Protein AF-A0A4P7UDI3-F1 (afdb_monomer_lite)

Structure (mmCIF, N/CA/C/O backbone):
data_AF-A0A4P7UDI3-F1
#
_entry.id   AF-A0A4P7UDI3-F1
#
loop_
_atom_site.group_PDB
_atom_site.id
_atom_site.type_symbol
_atom_site.label_atom_id
_atom_site.label_alt_id
_atom_site.label_comp_id
_atom_site.label_asym_id
_atom_site.label_entity_id
_atom_site.label_seq_id
_atom_site.pdbx_PDB_ins_code
_atom_site.Cartn_x
_atom_site.Cartn_y
_atom_site.Cartn_z
_atom_site.occupancy
_atom_site.B_iso_or_equiv
_atom_site.auth_seq_id
_atom_site.auth_comp_id
_atom_site.auth_asym_id
_atom_site.auth_atom_id
_atom_site.pdbx_PDB_model_num
ATOM 1 N N . MET A 1 1 ? -5.516 13.270 25.484 1.00 42.72 1 MET A N 1
ATOM 2 C CA . MET A 1 1 ? -4.848 13.413 24.166 1.00 42.72 1 MET A CA 1
ATOM 3 C C . MET A 1 1 ? -3.472 12.743 24.157 1.00 42.72 1 MET A C 1
ATOM 5 O O . MET A 1 1 ? -3.299 11.828 23.368 1.00 42.72 1 MET A O 1
ATOM 9 N N . ARG A 1 2 ? -2.556 13.068 25.088 1.00 34.91 2 ARG A N 1
ATOM 10 C CA . ARG A 1 2 ? -1.271 12.349 25.274 1.00 34.91 2 ARG A CA 1
ATOM 11 C C . ARG A 1 2 ? -1.4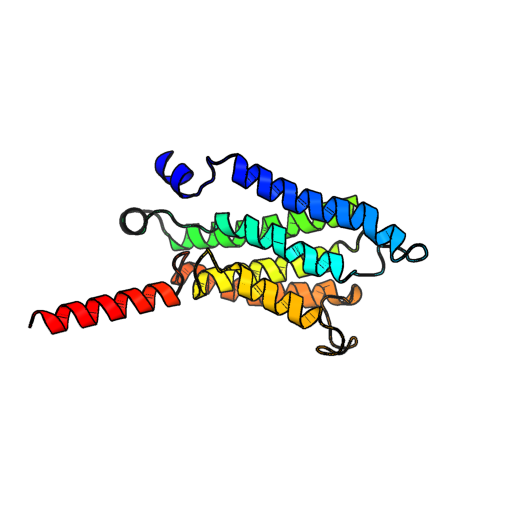12 10.831 25.477 1.00 34.91 2 ARG A C 1
ATOM 13 O O . ARG A 1 2 ? -0.769 10.065 24.785 1.00 34.91 2 ARG A O 1
ATOM 20 N N . THR A 1 3 ? -2.339 10.376 26.317 1.00 42.25 3 THR A N 1
ATOM 21 C CA . THR A 1 3 ? -2.636 8.938 26.505 1.00 42.25 3 THR A CA 1
ATOM 22 C C . THR A 1 3 ? -3.138 8.237 25.237 1.00 42.25 3 THR A C 1
ATOM 24 O O . THR A 1 3 ? -2.882 7.056 25.045 1.00 42.25 3 THR A O 1
ATOM 27 N N . PHE A 1 4 ? -3.816 8.956 24.339 1.00 44.53 4 PHE A N 1
ATOM 28 C CA . PHE A 1 4 ? -4.298 8.410 23.064 1.00 44.53 4 PHE A CA 1
ATOM 29 C C . PHE A 1 4 ? -3.166 8.302 22.024 1.00 44.53 4 PHE A C 1
ATOM 31 O O . PHE A 1 4 ? -3.138 7.358 21.239 1.00 44.53 4 PHE A O 1
ATOM 38 N N . LEU A 1 5 ? -2.207 9.236 22.052 1.00 42.00 5 LEU A N 1
ATOM 39 C CA . LEU A 1 5 ? -0.995 9.231 21.219 1.00 42.00 5 LEU A CA 1
ATOM 40 C C . LEU A 1 5 ? 0.027 8.180 21.685 1.00 42.00 5 LEU A C 1
ATOM 42 O O . LEU A 1 5 ? 0.575 7.451 20.854 1.00 42.00 5 LEU A O 1
ATOM 46 N N . ALA A 1 6 ? 0.181 8.017 23.002 1.00 40.00 6 ALA A N 1
ATOM 47 C CA . ALA A 1 6 ? 1.002 6.980 23.620 1.00 40.00 6 ALA A CA 1
ATOM 48 C C . ALA A 1 6 ? 0.501 5.562 23.284 1.00 40.00 6 ALA A C 1
ATOM 50 O O . ALA A 1 6 ? 1.293 4.698 22.910 1.00 40.00 6 ALA A O 1
ATOM 51 N N . VAL A 1 7 ? -0.821 5.322 23.317 1.00 48.12 7 VAL A N 1
ATOM 52 C CA . VAL A 1 7 ? -1.408 4.026 22.909 1.00 48.12 7 VAL A CA 1
ATOM 53 C C . VAL A 1 7 ? -1.244 3.765 21.407 1.00 48.12 7 VAL A C 1
ATOM 55 O O . VAL A 1 7 ? -1.057 2.622 20.994 1.00 48.12 7 VAL A O 1
ATOM 58 N N . ARG A 1 8 ? -1.238 4.815 20.578 1.00 51.28 8 ARG A N 1
ATOM 59 C CA . ARG A 1 8 ? -0.991 4.706 19.132 1.00 51.28 8 ARG A CA 1
ATOM 60 C C . ARG A 1 8 ? 0.476 4.488 18.751 1.00 51.28 8 ARG A C 1
ATOM 62 O O . ARG A 1 8 ? 0.764 4.412 17.562 1.00 51.28 8 ARG A O 1
ATOM 69 N N . ARG A 1 9 ? 1.402 4.391 19.717 1.00 53.72 9 ARG A N 1
ATOM 70 C CA . ARG A 1 9 ? 2.858 4.312 19.475 1.00 53.72 9 ARG A CA 1
ATOM 71 C C . ARG A 1 9 ? 3.400 5.471 18.616 1.00 53.72 9 ARG A C 1
ATOM 73 O O . ARG A 1 9 ? 4.477 5.347 18.047 1.00 53.72 9 ARG A O 1
ATOM 80 N N . LEU A 1 10 ? 2.687 6.596 18.525 1.00 51.88 10 LEU A N 1
ATOM 81 C CA . LEU A 1 10 ? 3.146 7.777 17.780 1.00 51.88 10 LEU A CA 1
ATOM 82 C C . LEU A 1 10 ? 4.135 8.622 18.599 1.00 51.88 10 LEU A C 1
ATOM 84 O O . LEU A 1 10 ? 4.962 9.310 18.016 1.00 51.88 10 LEU A O 1
ATOM 88 N N . ASP A 1 11 ? 4.113 8.497 19.931 1.00 49.03 11 ASP A N 1
ATOM 89 C CA . ASP A 1 11 ? 5.136 9.070 20.826 1.00 49.03 11 ASP A CA 1
ATOM 90 C C . ASP A 1 11 ? 6.437 8.242 20.844 1.00 49.03 11 ASP A C 1
ATOM 92 O O . ASP A 1 11 ? 7.465 8.661 21.373 1.00 49.03 11 ASP A O 1
ATOM 96 N N . ASN A 1 12 ? 6.417 7.055 20.236 1.00 59.97 12 ASN A N 1
ATOM 97 C CA . ASN A 1 12 ? 7.576 6.190 20.119 1.00 59.97 12 ASN A CA 1
ATOM 98 C C . ASN A 1 12 ? 8.368 6.591 18.872 1.00 59.97 12 ASN A C 1
ATOM 100 O O . ASN A 1 12 ? 8.200 6.001 17.805 1.00 59.97 12 ASN A O 1
ATOM 104 N N . GLY A 1 13 ? 9.254 7.582 19.012 1.00 65.38 13 GLY A N 1
ATOM 105 C CA . GLY A 1 13 ? 10.128 8.052 17.926 1.00 65.38 13 GLY A CA 1
ATOM 106 C C . GLY A 1 13 ? 10.889 6.925 17.212 1.00 65.38 13 GLY A C 1
ATOM 107 O O . GLY A 1 13 ? 11.178 7.035 16.023 1.00 65.38 13 GLY A O 1
ATOM 108 N N . TRP A 1 14 ? 11.114 5.794 17.890 1.00 78.12 14 TRP A N 1
ATOM 109 C CA . TRP A 1 14 ? 11.684 4.588 17.290 1.00 78.12 14 TRP A CA 1
ATOM 110 C C . TRP A 1 14 ? 10.824 3.996 16.161 1.00 78.12 14 TRP A C 1
ATOM 112 O O . TRP A 1 14 ? 11.380 3.525 15.177 1.00 78.12 14 TRP A O 1
ATOM 122 N N . TRP A 1 15 ? 9.487 4.034 16.253 1.00 79.88 15 TRP A N 1
ATOM 123 C CA . TRP A 1 15 ? 8.603 3.484 15.217 1.00 79.88 15 TRP A CA 1
ATOM 124 C C . TRP A 1 15 ? 8.581 4.366 13.974 1.00 79.88 15 TRP A C 1
ATOM 126 O O . TRP A 1 15 ? 8.664 3.862 12.857 1.00 79.88 15 TRP A O 1
ATOM 136 N N . ILE A 1 16 ? 8.532 5.686 14.170 1.00 82.00 16 ILE A N 1
ATOM 137 C CA . ILE A 1 16 ? 8.644 6.660 13.079 1.00 82.00 16 ILE A CA 1
ATOM 138 C C . ILE A 1 16 ? 10.016 6.524 12.408 1.00 82.00 16 ILE A C 1
ATOM 140 O O . ILE A 1 16 ? 10.089 6.465 11.183 1.00 82.00 16 ILE A O 1
ATOM 144 N N . GLY A 1 17 ? 11.085 6.396 13.201 1.00 85.38 17 GLY A N 1
ATOM 145 C CA . GLY A 1 17 ? 12.433 6.136 12.702 1.00 85.38 17 GLY A CA 1
ATOM 146 C C . GLY A 1 17 ? 12.522 4.835 11.904 1.00 85.38 17 GLY A C 1
ATOM 147 O O . GLY A 1 17 ? 13.070 4.832 10.809 1.00 85.38 17 GLY A O 1
ATOM 148 N N . ALA A 1 18 ? 11.926 3.748 12.394 1.00 86.81 18 ALA A N 1
ATOM 149 C CA . ALA A 1 18 ? 11.927 2.460 11.708 1.00 86.81 18 ALA A CA 1
ATOM 150 C C . ALA A 1 18 ? 11.082 2.483 10.416 1.00 86.81 18 ALA A C 1
ATOM 152 O O . ALA A 1 18 ? 11.489 1.927 9.399 1.00 86.81 18 ALA A O 1
ATOM 153 N N . MET A 1 19 ? 9.947 3.190 10.415 1.00 89.06 19 MET A N 1
ATOM 154 C CA . MET A 1 19 ? 9.142 3.438 9.216 1.00 89.06 19 MET A CA 1
ATOM 155 C C . MET A 1 19 ? 9.941 4.235 8.176 1.00 89.06 19 MET A C 1
ATOM 157 O O . MET A 1 19 ? 10.018 3.823 7.020 1.00 89.06 19 MET A O 1
ATOM 161 N N . ALA A 1 20 ? 10.579 5.336 8.574 1.00 89.81 20 ALA A N 1
ATOM 162 C CA . ALA A 1 20 ? 11.435 6.120 7.687 1.00 89.81 20 ALA A CA 1
ATOM 163 C C . ALA A 1 20 ? 12.613 5.284 7.156 1.00 89.81 20 ALA A C 1
ATOM 165 O O . ALA A 1 20 ? 12.891 5.304 5.959 1.00 89.81 20 ALA A O 1
ATOM 166 N N . ALA A 1 21 ? 13.243 4.483 8.020 1.00 93.06 21 ALA A N 1
ATOM 167 C CA . ALA A 1 21 ? 14.319 3.574 7.645 1.00 93.06 21 ALA A CA 1
ATOM 168 C C . ALA A 1 21 ? 13.861 2.508 6.639 1.00 93.06 21 ALA A C 1
ATOM 170 O O . ALA A 1 21 ? 14.624 2.176 5.743 1.00 93.06 21 ALA A O 1
ATOM 171 N N . SER A 1 22 ? 12.625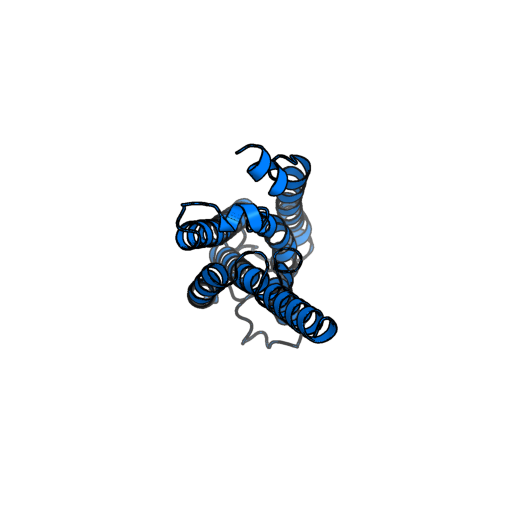 2.004 6.726 1.00 93.75 22 SER A N 1
ATOM 172 C CA . SER A 1 22 ? 12.099 1.031 5.755 1.00 93.75 22 SER A CA 1
ATOM 173 C C . SER A 1 22 ? 11.895 1.629 4.357 1.00 93.75 22 SER A C 1
ATOM 175 O O . SER A 1 22 ? 12.241 0.995 3.361 1.00 93.75 22 SER A O 1
ATOM 177 N N . TRP A 1 23 ? 11.418 2.876 4.270 1.00 94.06 23 TRP A N 1
ATOM 178 C CA . TRP A 1 23 ? 11.344 3.612 3.004 1.00 94.06 23 TRP A CA 1
ATOM 179 C C . TRP A 1 23 ? 12.736 3.932 2.456 1.00 94.06 23 TRP A C 1
ATOM 181 O O . TRP A 1 23 ? 12.978 3.769 1.262 1.00 94.06 23 TRP A O 1
ATOM 191 N N . LEU A 1 24 ? 13.665 4.333 3.329 1.00 93.19 24 LEU A N 1
ATOM 192 C CA . LEU A 1 24 ? 15.056 4.572 2.957 1.00 93.19 24 LEU A CA 1
ATOM 193 C C . LEU A 1 24 ? 15.740 3.289 2.469 1.00 93.19 24 LEU A C 1
ATOM 195 O O . LEU A 1 24 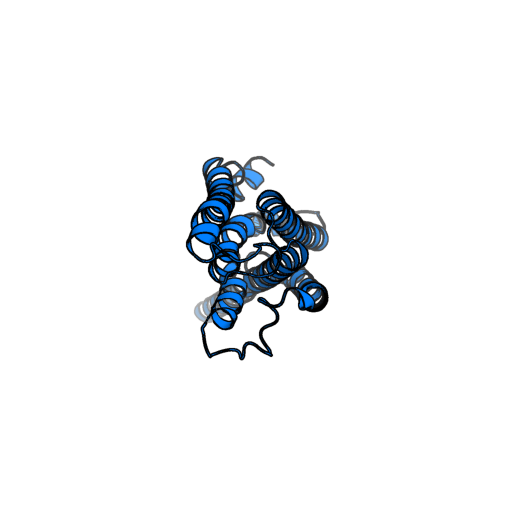? 16.460 3.326 1.481 1.00 93.19 24 LEU A O 1
ATOM 199 N N . ALA A 1 25 ? 15.497 2.150 3.114 1.00 93.06 25 ALA A N 1
ATOM 200 C CA . ALA A 1 25 ? 16.041 0.863 2.699 1.00 93.06 25 ALA A CA 1
ATOM 201 C C . ALA A 1 25 ? 15.539 0.468 1.304 1.00 93.06 25 ALA A C 1
ATOM 203 O O . ALA A 1 25 ? 16.336 0.043 0.472 1.00 93.06 25 ALA A O 1
ATOM 204 N N . LEU A 1 26 ? 14.248 0.673 1.018 1.00 93.31 26 LEU A N 1
ATOM 205 C CA . LEU A 1 26 ? 13.694 0.470 -0.322 1.00 93.31 26 LEU A CA 1
ATOM 206 C C . LEU A 1 26 ? 14.342 1.408 -1.353 1.00 93.31 26 LEU A C 1
ATOM 20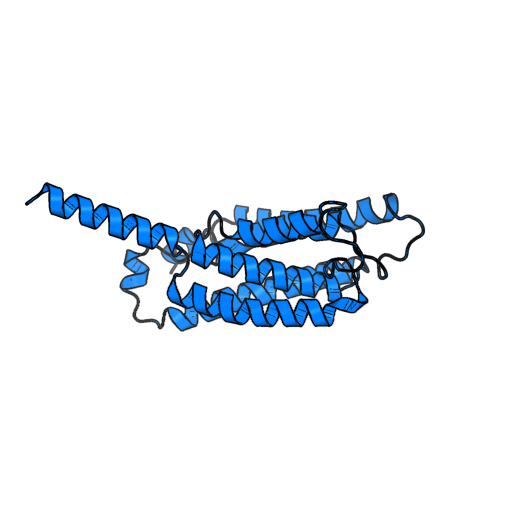8 O O . LEU A 1 26 ? 14.713 0.975 -2.441 1.00 93.31 26 LEU A O 1
ATOM 212 N N . ALA A 1 27 ? 14.506 2.684 -1.009 1.00 91.62 27 ALA A N 1
ATOM 213 C CA . ALA A 1 27 ? 15.180 3.668 -1.849 1.00 91.62 27 ALA A CA 1
ATOM 214 C C . ALA A 1 27 ? 16.633 3.265 -2.163 1.00 91.62 27 ALA A C 1
ATOM 216 O O . ALA A 1 27 ? 17.023 3.225 -3.328 1.00 91.62 27 ALA A O 1
ATOM 217 N N . LEU A 1 28 ? 17.411 2.900 -1.140 1.00 91.50 28 LEU A N 1
ATOM 218 C CA . LEU A 1 28 ? 18.798 2.453 -1.280 1.00 91.50 28 LEU A CA 1
ATOM 219 C C . LEU A 1 28 ? 18.906 1.151 -2.076 1.00 91.50 28 LEU A C 1
ATOM 221 O O . LEU A 1 28 ? 19.808 1.022 -2.900 1.00 91.50 28 LEU A O 1
ATOM 225 N N . PHE A 1 29 ? 17.975 0.214 -1.876 1.00 91.69 29 PHE A N 1
ATOM 226 C CA . PHE A 1 29 ? 17.889 -0.997 -2.686 1.00 91.69 29 PHE A CA 1
ATOM 227 C C . PHE A 1 29 ? 17.696 -0.649 -4.163 1.00 91.69 29 PHE A C 1
ATOM 229 O O . PHE A 1 29 ? 18.459 -1.122 -4.996 1.00 91.69 29 PHE A O 1
ATOM 236 N N . ASN A 1 30 ? 16.734 0.215 -4.498 1.00 90.38 30 ASN A N 1
ATOM 237 C CA . ASN A 1 30 ? 16.500 0.599 -5.890 1.00 90.38 30 ASN A CA 1
ATOM 238 C C . ASN A 1 30 ? 17.703 1.330 -6.498 1.00 90.38 30 ASN A C 1
ATOM 240 O O . ASN A 1 30 ? 18.067 1.068 -7.640 1.00 90.38 30 ASN A O 1
ATOM 244 N N . TRP A 1 31 ? 18.342 2.209 -5.726 1.00 89.75 31 TRP A N 1
ATOM 245 C CA . TRP A 1 31 ? 19.514 2.959 -6.167 1.00 89.75 31 TRP A CA 1
ATOM 246 C C . TRP A 1 31 ? 20.734 2.071 -6.435 1.00 89.75 31 TRP A C 1
ATOM 248 O O . TRP A 1 31 ? 21.419 2.266 -7.433 1.00 89.75 31 TRP A O 1
ATOM 258 N N . ALA A 1 32 ? 21.008 1.098 -5.562 1.00 90.38 32 ALA A N 1
ATOM 259 C CA . ALA A 1 32 ? 22.203 0.264 -5.659 1.00 90.38 32 ALA A CA 1
ATOM 260 C C . ALA A 1 32 ? 21.986 -1.006 -6.495 1.00 90.38 32 ALA A C 1
ATOM 262 O O . ALA A 1 32 ? 22.840 -1.371 -7.297 1.00 90.38 32 ALA A O 1
ATOM 263 N N . ALA A 1 33 ? 20.860 -1.699 -6.309 1.00 88.75 33 ALA A N 1
ATOM 264 C CA . ALA A 1 33 ? 20.638 -3.015 -6.899 1.00 88.75 33 ALA A CA 1
ATOM 265 C C . ALA A 1 33 ? 20.182 -2.941 -8.360 1.00 88.75 33 ALA A C 1
ATOM 267 O O . ALA A 1 33 ? 20.634 -3.750 -9.165 1.00 88.75 33 ALA A O 1
ATOM 268 N N . LEU A 1 34 ? 19.323 -1.983 -8.734 1.00 87.38 34 LEU A N 1
ATOM 269 C CA . LEU A 1 34 ? 18.786 -1.932 -10.101 1.00 87.38 34 LEU A CA 1
ATOM 270 C C . LEU A 1 34 ? 19.865 -1.690 -11.166 1.00 87.38 34 LEU A C 1
ATOM 272 O O . LEU A 1 34 ? 19.866 -2.445 -12.137 1.00 87.38 34 LEU A O 1
ATOM 276 N N . PRO A 1 35 ? 20.821 -0.754 -10.995 1.00 87.19 35 PRO A N 1
ATOM 277 C CA . PRO A 1 35 ? 21.895 -0.577 -11.974 1.00 87.19 35 PRO A CA 1
ATOM 278 C C . PRO A 1 35 ? 22.805 -1.804 -12.100 1.00 87.19 35 PRO A C 1
ATOM 280 O O . PRO A 1 35 ? 23.364 -2.047 -13.163 1.00 87.19 35 PRO A O 1
ATOM 283 N N . LEU A 1 36 ? 22.956 -2.587 -11.025 1.00 89.25 36 LEU A N 1
ATOM 284 C CA . LEU A 1 36 ? 23.754 -3.815 -11.038 1.00 89.25 36 LEU A CA 1
ATOM 285 C C . LEU A 1 36 ? 23.019 -4.975 -11.720 1.00 89.25 36 LEU A C 1
ATOM 287 O O . LEU A 1 36 ? 23.646 -5.771 -12.412 1.00 89.25 36 LEU A O 1
ATOM 291 N N . MET A 1 37 ? 21.703 -5.082 -11.519 1.00 87.44 37 MET A N 1
ATOM 292 C CA . MET A 1 37 ? 20.883 -6.151 -12.097 1.00 87.44 37 MET A CA 1
ATOM 293 C C . MET A 1 37 ? 20.531 -5.895 -13.567 1.00 87.44 37 MET A C 1
ATOM 295 O O . MET A 1 37 ? 20.457 -6.845 -14.341 1.00 87.44 37 MET A O 1
ATOM 299 N N . PHE A 1 38 ? 20.338 -4.629 -13.948 1.00 87.50 38 PHE A N 1
ATOM 300 C CA . PHE A 1 38 ? 19.888 -4.218 -15.281 1.00 87.50 38 PHE A CA 1
ATOM 301 C C . PHE A 1 38 ? 20.745 -3.056 -15.824 1.00 87.50 38 PHE A C 1
ATOM 303 O O . PHE A 1 38 ? 20.240 -1.955 -16.039 1.00 87.50 38 PHE A O 1
ATOM 310 N N . PRO A 1 39 ? 22.055 -3.266 -16.056 1.00 86.62 39 PRO A N 1
ATOM 311 C CA . PRO A 1 39 ? 22.994 -2.188 -16.392 1.00 86.62 39 PRO A CA 1
ATOM 312 C C . PRO A 1 39 ? 22.743 -1.511 -17.748 1.00 86.62 39 PRO A C 1
ATOM 314 O O . PRO A 1 39 ? 23.279 -0.434 -18.000 1.00 86.62 39 PRO A O 1
ATOM 317 N N . PHE A 1 40 ? 21.957 -2.136 -18.628 1.00 90.19 40 PHE A N 1
ATOM 318 C CA . PHE A 1 40 ? 21.702 -1.659 -19.991 1.00 90.19 40 PHE A CA 1
ATOM 319 C C . PHE A 1 40 ? 20.245 -1.247 -20.236 1.00 90.19 40 PHE A C 1
ATOM 321 O O . PHE A 1 40 ? 19.908 -0.851 -21.350 1.00 90.19 40 PHE A O 1
ATOM 328 N N . GLU A 1 41 ? 19.377 -1.354 -19.229 1.00 87.44 41 GLU A N 1
ATOM 329 C CA . GLU A 1 41 ? 17.954 -1.032 -19.360 1.00 87.44 41 GLU A CA 1
ATOM 330 C C . GLU A 1 41 ? 17.653 0.346 -18.765 1.00 87.44 41 GLU A C 1
ATOM 332 O O . GLU A 1 41 ? 18.236 0.736 -17.755 1.00 87.44 41 GLU A O 1
ATOM 337 N N . ASP A 1 42 ? 16.719 1.086 -19.370 1.00 86.44 42 ASP A N 1
ATOM 338 C CA . ASP A 1 42 ? 16.216 2.331 -18.782 1.00 86.44 42 ASP A CA 1
ATOM 339 C C . ASP A 1 42 ? 15.277 1.993 -17.606 1.00 86.44 42 ASP A C 1
ATOM 341 O O . ASP A 1 42 ? 14.200 1.427 -17.847 1.00 86.44 42 ASP A O 1
ATOM 345 N N . PRO A 1 43 ? 15.614 2.375 -16.355 1.00 83.50 43 PRO A N 1
ATOM 346 C CA . PRO A 1 43 ? 14.802 2.104 -15.166 1.00 83.50 43 PRO A CA 1
ATOM 347 C C . PRO A 1 43 ? 13.367 2.626 -15.239 1.00 83.50 43 PRO A C 1
ATOM 349 O O . PRO A 1 43 ? 12.524 2.180 -14.468 1.00 83.50 43 PRO A O 1
ATOM 352 N N . ARG A 1 44 ? 13.060 3.550 -16.160 1.00 86.50 44 ARG A N 1
ATOM 353 C CA . ARG A 1 44 ? 11.708 4.090 -16.386 1.00 86.50 44 ARG A CA 1
ATOM 354 C C . ARG A 1 44 ? 10.794 3.144 -17.154 1.00 86.50 44 ARG A C 1
ATOM 356 O O . ARG A 1 44 ? 9.585 3.367 -17.186 1.00 86.50 44 ARG A O 1
ATOM 363 N N . THR A 1 45 ? 11.357 2.133 -17.808 1.00 86.69 45 THR A N 1
ATOM 364 C CA . THR A 1 45 ? 10.642 1.288 -18.777 1.00 86.69 45 THR A CA 1
ATOM 365 C C . THR A 1 45 ? 10.250 -0.079 -18.228 1.00 86.69 45 THR A C 1
ATOM 367 O O . THR A 1 45 ? 9.418 -0.757 -18.831 1.00 86.69 45 THR A O 1
ATOM 370 N N . PHE A 1 46 ? 10.774 -0.462 -17.063 1.00 86.81 46 PHE A N 1
ATOM 371 C CA . PHE A 1 46 ? 10.509 -1.755 -16.443 1.00 86.81 46 PHE A CA 1
ATOM 372 C C . PHE A 1 46 ? 10.206 -1.626 -14.948 1.00 86.81 46 PHE A C 1
ATOM 374 O O . PHE A 1 46 ? 10.481 -0.613 -14.307 1.00 86.81 46 PHE A O 1
ATOM 381 N N . VAL A 1 47 ? 9.623 -2.683 -14.385 1.00 86.94 47 VAL A N 1
ATOM 382 C CA . VAL A 1 47 ? 9.344 -2.803 -12.951 1.00 86.94 47 VAL A CA 1
ATOM 383 C C . VAL A 1 47 ? 10.061 -4.037 -12.425 1.00 86.94 47 VAL A C 1
ATOM 385 O O . VAL A 1 47 ? 9.802 -5.150 -12.877 1.00 86.94 47 VAL A O 1
ATOM 388 N N . SER A 1 48 ? 10.947 -3.850 -11.447 1.00 88.88 48 SER A N 1
ATOM 389 C CA . SER A 1 48 ? 11.632 -4.961 -10.786 1.00 88.88 48 SER A CA 1
ATOM 390 C C . SER A 1 48 ? 10.745 -5.607 -9.721 1.00 88.88 48 SER A C 1
ATOM 392 O O . SER A 1 48 ? 10.128 -4.923 -8.898 1.00 88.88 48 SER A O 1
ATOM 394 N N . SER A 1 49 ? 10.735 -6.942 -9.678 1.00 87.94 49 SER A N 1
ATOM 395 C CA . SER A 1 49 ? 10.071 -7.716 -8.621 1.00 87.94 49 SER A CA 1
ATOM 396 C C . SER A 1 49 ? 10.586 -7.360 -7.231 1.00 87.94 49 SER A C 1
ATOM 398 O O . SER A 1 49 ? 9.785 -7.250 -6.305 1.00 87.94 49 SER A O 1
ATOM 400 N N . GLY A 1 50 ? 11.885 -7.077 -7.093 1.00 89.50 50 GLY A N 1
ATOM 401 C CA . GLY A 1 50 ? 12.476 -6.630 -5.832 1.00 89.50 50 GLY A CA 1
ATOM 402 C C . GLY A 1 50 ? 11.874 -5.316 -5.333 1.00 89.50 50 GLY A C 1
ATOM 403 O O . GLY A 1 50 ? 11.613 -5.177 -4.141 1.00 89.50 50 GLY A O 1
ATOM 404 N N . THR A 1 51 ? 11.574 -4.381 -6.238 1.00 90.75 51 THR A N 1
ATOM 405 C CA . THR A 1 51 ? 10.932 -3.104 -5.896 1.00 90.75 51 THR A CA 1
ATOM 406 C C . THR A 1 51 ? 9.496 -3.315 -5.417 1.00 90.75 51 THR A C 1
ATOM 408 O O . THR A 1 51 ? 9.114 -2.777 -4.379 1.00 90.75 51 THR A O 1
ATOM 411 N N . VAL A 1 52 ? 8.712 -4.137 -6.126 1.00 91.19 52 VAL A N 1
ATOM 412 C CA . VAL A 1 52 ? 7.303 -4.407 -5.782 1.00 91.19 52 VAL A CA 1
ATOM 413 C C . VAL A 1 52 ? 7.187 -5.197 -4.477 1.00 91.19 52 VAL A C 1
ATOM 415 O O . VAL A 1 52 ? 6.414 -4.824 -3.597 1.00 91.19 52 VAL A O 1
ATOM 418 N N . VAL A 1 53 ? 8.002 -6.240 -4.293 1.00 92.38 53 VAL A N 1
ATOM 419 C CA . VAL A 1 53 ? 8.085 -6.985 -3.024 1.00 92.38 53 VAL A CA 1
ATOM 420 C C . VAL A 1 53 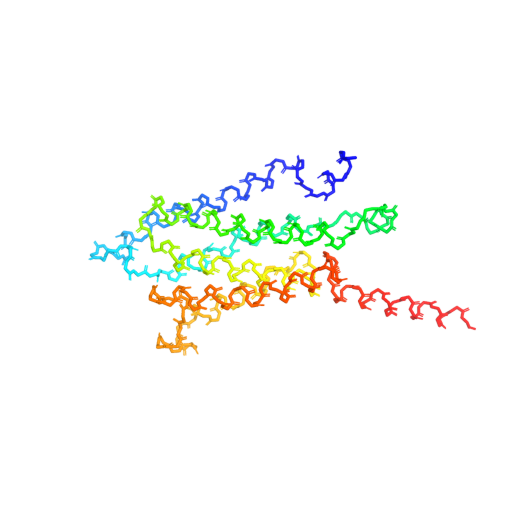? 8.573 -6.074 -1.898 1.00 92.38 53 VAL A C 1
ATOM 422 O O . VAL A 1 53 ? 8.031 -6.099 -0.793 1.00 92.38 53 VAL A O 1
ATOM 425 N N . GLY A 1 54 ? 9.557 -5.221 -2.183 1.00 92.75 54 GLY A N 1
ATOM 426 C CA . GLY A 1 54 ? 10.127 -4.279 -1.229 1.00 92.75 54 GLY A CA 1
ATOM 427 C C . GLY A 1 54 ? 9.129 -3.248 -0.696 1.00 92.75 54 GLY A C 1
ATOM 428 O O . GLY A 1 54 ? 9.271 -2.830 0.450 1.00 92.75 54 GLY A O 1
ATOM 429 N N . LEU A 1 55 ? 8.082 -2.889 -1.456 1.00 93.25 55 LEU A N 1
ATOM 430 C CA . LEU A 1 55 ? 7.004 -1.996 -1.000 1.00 93.25 55 LEU A CA 1
ATOM 431 C C . LEU A 1 55 ? 6.190 -2.576 0.165 1.00 93.25 55 LEU A C 1
ATOM 433 O O . LEU A 1 55 ? 5.615 -1.820 0.949 1.00 93.25 55 LEU A O 1
ATOM 437 N N . VAL A 1 56 ? 6.143 -3.902 0.320 1.00 94.44 56 VAL A N 1
ATOM 438 C CA . VAL A 1 56 ? 5.334 -4.553 1.361 1.00 94.44 56 VAL A CA 1
ATOM 439 C C . VAL A 1 56 ? 5.773 -4.119 2.757 1.00 94.44 56 VAL A C 1
ATOM 441 O O . VAL A 1 56 ? 4.925 -3.820 3.596 1.00 94.44 56 VAL A O 1
ATOM 444 N N . LEU A 1 57 ? 7.082 -4.047 3.011 1.00 93.50 57 LEU A N 1
ATOM 445 C CA . LEU A 1 57 ? 7.627 -3.726 4.330 1.00 93.50 57 LEU A CA 1
ATOM 446 C C . LEU A 1 57 ? 7.244 -2.314 4.821 1.00 93.50 57 LEU A C 1
ATOM 448 O O . LEU A 1 57 ? 6.618 -2.222 5.882 1.00 93.50 57 LEU A O 1
ATOM 452 N N . PRO A 1 58 ? 7.547 -1.216 4.098 1.00 93.00 58 PRO A N 1
ATOM 453 C CA . PRO A 1 58 ? 7.173 0.122 4.544 1.00 93.00 58 PRO A CA 1
ATOM 454 C C . PRO A 1 58 ? 5.656 0.288 4.678 1.00 93.00 58 PRO A C 1
ATOM 456 O O . PRO A 1 58 ? 5.183 0.892 5.644 1.00 93.00 58 PRO A O 1
ATOM 459 N N . LEU A 1 59 ? 4.872 -0.308 3.774 1.00 93.25 59 LEU A N 1
ATOM 460 C CA . LEU A 1 59 ? 3.410 -0.259 3.841 1.00 93.25 59 LEU A CA 1
ATOM 461 C C . LEU A 1 59 ? 2.854 -1.035 5.041 1.00 93.25 59 LEU A C 1
ATOM 463 O O . LEU A 1 59 ? 1.904 -0.569 5.680 1.00 93.25 59 LEU A O 1
ATOM 467 N N . ALA A 1 60 ? 3.455 -2.178 5.380 1.00 91.19 60 ALA A N 1
ATOM 468 C CA . ALA A 1 60 ? 3.117 -2.954 6.566 1.00 91.19 60 ALA A CA 1
ATOM 469 C C . ALA A 1 60 ? 3.408 -2.165 7.847 1.00 91.19 60 ALA A C 1
ATOM 471 O O . ALA A 1 60 ? 2.560 -2.104 8.737 1.00 91.19 60 ALA A O 1
ATOM 472 N N . MET A 1 61 ? 4.560 -1.498 7.929 1.00 89.31 61 MET A N 1
ATOM 473 C CA . MET A 1 61 ? 4.916 -0.671 9.086 1.00 89.31 61 MET A CA 1
ATOM 474 C C . MET A 1 61 ? 3.993 0.542 9.236 1.00 89.31 61 MET A C 1
ATOM 476 O O . MET A 1 61 ? 3.521 0.837 10.337 1.00 89.31 61 MET A O 1
ATOM 480 N N . MET A 1 62 ? 3.666 1.210 8.127 1.00 89.06 62 MET A N 1
ATOM 481 C CA . MET A 1 62 ? 2.731 2.336 8.121 1.00 89.06 62 MET A CA 1
ATOM 482 C C . MET A 1 62 ? 1.315 1.940 8.563 1.00 89.06 62 MET A C 1
ATOM 484 O O . MET A 1 62 ? 0.614 2.774 9.135 1.00 89.06 62 MET A O 1
ATOM 488 N N . SER A 1 63 ? 0.896 0.681 8.371 1.00 87.25 63 SER A N 1
ATOM 489 C CA . SER A 1 63 ? -0.446 0.213 8.765 1.00 87.25 63 SER A CA 1
ATOM 490 C C . SER A 1 63 ? -0.733 0.364 10.268 1.00 87.25 63 SER A C 1
ATOM 492 O O . SER A 1 63 ? -1.892 0.444 10.673 1.00 87.25 63 SER A O 1
ATOM 494 N N . ALA A 1 64 ? 0.306 0.509 11.100 1.00 82.56 64 ALA A N 1
ATOM 495 C CA . ALA A 1 64 ? 0.172 0.823 12.521 1.00 82.56 64 ALA A CA 1
ATOM 496 C C . ALA A 1 64 ? -0.553 2.158 12.794 1.00 82.56 64 ALA A C 1
ATOM 498 O O . ALA A 1 64 ? -1.107 2.341 13.876 1.00 82.56 64 ALA A O 1
ATOM 499 N N . VAL A 1 65 ? -0.626 3.080 11.825 1.00 83.31 65 VAL A N 1
ATOM 500 C CA . VAL A 1 65 ? -1.424 4.313 11.959 1.00 83.31 65 VAL A CA 1
ATOM 501 C C . VAL A 1 65 ? -2.927 4.028 12.098 1.00 83.31 65 VAL A C 1
ATOM 503 O O . VAL A 1 65 ? -3.672 4.840 12.648 1.00 83.31 65 VAL A O 1
ATOM 506 N N . LEU A 1 66 ? -3.369 2.848 11.647 1.00 84.88 66 LEU A N 1
ATOM 507 C CA . LEU A 1 66 ? -4.757 2.394 11.700 1.00 84.88 66 LEU A CA 1
ATOM 508 C C . LEU A 1 66 ? -5.156 1.846 13.081 1.00 84.88 66 LEU A C 1
ATOM 510 O O . LEU A 1 66 ? -6.292 1.413 13.248 1.00 84.88 66 LEU A O 1
ATOM 514 N N . VAL A 1 67 ? -4.271 1.879 14.087 1.00 80.62 67 VAL A N 1
ATOM 515 C CA . VAL A 1 67 ? -4.615 1.504 15.468 1.00 80.62 67 VAL A CA 1
ATOM 516 C C . VAL A 1 67 ? -5.677 2.444 16.039 1.00 80.62 67 VAL A C 1
ATOM 518 O O . VAL A 1 67 ? -5.538 3.672 16.090 1.00 80.62 67 VAL A O 1
ATOM 521 N N . GLU A 1 68 ? -6.748 1.844 16.541 1.00 70.88 68 GLU A N 1
ATOM 522 C CA . GLU A 1 68 ? -7.709 2.513 17.405 1.00 70.88 68 GLU A CA 1
ATOM 523 C C . GLU A 1 68 ? -7.250 2.376 18.858 1.00 70.88 68 GLU A C 1
ATOM 525 O O . GLU A 1 68 ? -6.684 1.353 19.243 1.00 70.88 68 GLU A O 1
ATOM 530 N N . GLY A 1 69 ? -7.443 3.428 19.659 1.00 62.16 69 GLY A N 1
ATOM 531 C CA . GLY A 1 69 ? -7.145 3.387 21.092 1.00 62.16 69 GLY A CA 1
ATOM 532 C C . GLY A 1 69 ? -7.958 2.312 21.836 1.00 62.16 69 GLY A C 1
ATOM 533 O O . GLY A 1 69 ? -8.731 1.572 21.227 1.00 62.16 69 GLY A O 1
ATOM 534 N N . PRO A 1 70 ? -7.829 2.218 23.170 1.00 61.62 70 PRO A N 1
ATOM 535 C CA . PRO A 1 70 ? -8.478 1.173 23.956 1.00 61.62 70 PRO A CA 1
ATOM 536 C C . PRO A 1 70 ? -9.995 1.133 23.686 1.00 61.62 70 PRO A C 1
ATOM 538 O O . PRO A 1 70 ? -10.627 2.192 23.732 1.00 61.62 70 PRO A O 1
ATOM 541 N N . PRO A 1 71 ? -10.606 -0.047 23.447 1.00 60.22 71 PRO A N 1
ATOM 542 C CA . PRO A 1 71 ? -12.015 -0.152 23.053 1.00 60.22 71 PRO A CA 1
ATOM 543 C C . PRO A 1 71 ? -12.986 0.553 24.011 1.00 60.22 71 PRO A C 1
ATOM 545 O O . PRO A 1 71 ? -13.957 1.155 23.563 1.00 60.22 71 PRO A O 1
ATOM 548 N N . ALA A 1 72 ? -12.685 0.551 25.314 1.00 55.69 72 ALA A N 1
ATOM 549 C CA . ALA A 1 72 ? -13.472 1.239 26.340 1.00 55.69 72 ALA A CA 1
ATOM 550 C C . ALA A 1 72 ? -13.484 2.776 26.176 1.00 55.69 72 ALA A C 1
ATOM 552 O O . ALA A 1 72 ? -14.495 3.425 26.435 1.00 55.69 72 ALA A O 1
ATOM 553 N N . LEU A 1 73 ? -12.382 3.365 25.698 1.00 58.84 73 LEU A N 1
ATOM 554 C CA . LEU A 1 73 ? -12.282 4.803 25.409 1.00 58.84 73 LEU A CA 1
ATOM 555 C C . LEU A 1 73 ? -12.894 5.159 24.051 1.00 58.84 73 LEU A C 1
ATOM 557 O O . LEU A 1 73 ? -13.363 6.274 23.842 1.00 58.84 73 LEU A O 1
ATOM 561 N N . VAL A 1 74 ? -12.885 4.207 23.119 1.00 59.56 74 VAL A N 1
ATOM 562 C CA . VAL A 1 74 ? -13.516 4.358 21.807 1.00 59.56 74 VAL A CA 1
ATOM 563 C C . VAL A 1 74 ? -15.040 4.349 21.946 1.00 59.56 74 VAL A C 1
ATOM 565 O O . VAL A 1 74 ? -15.697 5.235 21.411 1.00 59.56 74 VAL A O 1
ATOM 568 N N . ALA A 1 75 ? -15.601 3.424 22.727 1.00 60.94 75 ALA A N 1
ATOM 569 C CA . ALA A 1 75 ? -17.045 3.307 22.948 1.00 60.94 75 ALA A CA 1
ATOM 570 C C . ALA A 1 75 ? -17.673 4.516 23.670 1.00 60.94 75 ALA A C 1
ATOM 572 O O . ALA A 1 75 ? -18.868 4.755 23.539 1.00 60.94 75 ALA A O 1
ATOM 573 N N . THR A 1 76 ? -16.876 5.282 24.419 1.00 57.28 76 THR A N 1
ATOM 574 C CA . THR A 1 76 ? -17.329 6.428 25.229 1.00 57.28 76 THR A CA 1
ATOM 575 C C . THR A 1 76 ? -17.112 7.785 24.549 1.00 57.28 76 THR A C 1
ATOM 577 O O . THR A 1 76 ? -17.489 8.824 25.089 1.00 57.28 76 THR A O 1
ATOM 580 N N . SER A 1 77 ? -16.517 7.810 23.353 1.00 56.59 77 SER A N 1
ATOM 581 C CA . SER A 1 77 ? -16.251 9.040 22.600 1.00 56.59 77 SER A CA 1
ATOM 582 C C . SER A 1 77 ? -17.512 9.549 21.885 1.00 56.59 77 SER A C 1
ATOM 584 O O . SER A 1 77 ? -18.106 8.824 21.093 1.00 56.59 77 SER A O 1
ATOM 586 N N . SER A 1 78 ? -17.844 10.835 22.045 1.00 51.44 78 SER A N 1
ATOM 587 C CA . SER A 1 78 ? -18.963 11.509 21.357 1.00 51.44 78 SER A CA 1
ATOM 588 C C . SER A 1 78 ? -18.755 11.752 19.851 1.00 51.44 78 SER A C 1
ATOM 590 O O . SER A 1 78 ? -19.636 12.290 19.181 1.00 51.44 78 SER A O 1
ATOM 592 N N . ARG A 1 79 ? -17.587 11.405 19.291 1.00 58.53 79 ARG A N 1
ATOM 593 C CA . ARG A 1 79 ? -17.262 11.643 17.874 1.00 58.53 79 ARG A CA 1
ATOM 594 C C . ARG A 1 79 ? -17.822 10.544 16.975 1.00 58.53 79 ARG A C 1
ATOM 596 O O . ARG A 1 79 ? -17.745 9.367 17.316 1.00 58.53 79 ARG A O 1
ATOM 603 N N . SER A 1 80 ? -18.264 10.926 15.771 1.00 66.38 80 SER A N 1
ATOM 604 C CA . SER A 1 80 ? -18.586 9.983 14.692 1.00 66.38 80 SER A CA 1
ATOM 605 C C . SER A 1 80 ? -17.346 9.163 14.315 1.00 66.38 80 SER A C 1
ATOM 607 O O . SER A 1 80 ? -16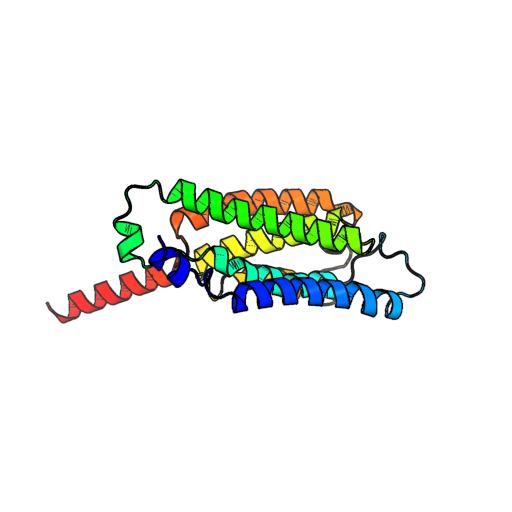.486 9.581 13.535 1.00 66.38 80 SER A O 1
ATOM 609 N N . LEU A 1 81 ? -17.236 7.980 14.917 1.00 74.62 81 LEU A N 1
ATOM 610 C CA . LEU A 1 81 ? -16.137 7.037 14.732 1.00 74.62 81 LEU A CA 1
ATOM 611 C C . LEU A 1 81 ? -15.971 6.606 13.278 1.00 74.62 81 LEU A C 1
ATOM 613 O O . LEU A 1 81 ? -14.841 6.424 12.830 1.00 74.62 81 LEU A O 1
ATOM 617 N N . GLY A 1 82 ? -17.073 6.516 12.530 1.00 77.94 82 GLY A N 1
ATOM 618 C CA . GLY A 1 82 ? -17.044 6.195 11.107 1.00 77.94 82 GLY A CA 1
ATOM 619 C C . GLY A 1 82 ? -16.291 7.240 10.283 1.00 77.94 82 GLY A C 1
ATOM 620 O O . GLY A 1 82 ? -15.423 6.877 9.497 1.00 77.94 82 GLY A O 1
ATOM 621 N N . VAL A 1 83 ? -16.534 8.534 10.522 1.00 81.44 83 VAL A N 1
ATOM 622 C CA . VAL A 1 83 ? -15.833 9.616 9.804 1.00 81.44 83 VAL A CA 1
ATOM 623 C C . VAL A 1 83 ? -14.338 9.602 10.121 1.00 81.44 83 VAL A C 1
ATOM 625 O O . VAL A 1 83 ? -13.514 9.708 9.217 1.00 81.44 83 VAL A O 1
ATOM 628 N N . SER A 1 84 ? -13.972 9.395 11.390 1.00 82.12 84 SER A N 1
ATOM 629 C CA . SER A 1 84 ? -12.566 9.276 11.799 1.00 82.12 84 SER A CA 1
ATOM 630 C C . SER A 1 84 ? -11.883 8.069 11.144 1.00 82.12 84 SER A C 1
ATOM 632 O O . SER A 1 84 ? -10.812 8.209 10.560 1.00 82.12 84 SER A O 1
ATOM 634 N N . ARG A 1 85 ? -12.510 6.885 11.182 1.00 86.56 85 ARG A N 1
ATOM 635 C CA . ARG A 1 85 ? -11.996 5.661 10.541 1.00 86.56 85 ARG A CA 1
ATOM 636 C C . ARG A 1 85 ? -11.828 5.833 9.032 1.00 86.56 85 ARG A C 1
ATOM 638 O O . ARG A 1 85 ? -10.795 5.443 8.489 1.00 86.56 85 ARG A O 1
ATOM 645 N N . GLY A 1 86 ? -12.803 6.457 8.373 1.00 86.75 86 GLY A N 1
ATOM 646 C CA . GLY A 1 86 ? -12.728 6.805 6.955 1.00 86.75 86 GLY A CA 1
ATOM 647 C C . GLY A 1 86 ? -11.560 7.744 6.657 1.00 86.75 86 GLY A C 1
ATOM 648 O O . GLY A 1 86 ? -10.747 7.452 5.789 1.00 86.75 86 GLY A O 1
ATOM 649 N N . ALA A 1 87 ? -11.408 8.819 7.433 1.00 87.75 87 ALA A N 1
ATOM 650 C CA . ALA A 1 87 ? -10.313 9.771 7.262 1.00 87.75 87 ALA A CA 1
ATOM 651 C C . ALA A 1 87 ? -8.928 9.134 7.481 1.00 87.75 87 ALA A C 1
ATOM 653 O O . ALA A 1 87 ? -8.012 9.387 6.704 1.00 87.75 87 ALA A O 1
ATOM 654 N N . TRP A 1 88 ? -8.767 8.278 8.497 1.00 87.12 88 TRP A N 1
ATOM 655 C CA . TRP A 1 88 ? -7.495 7.591 8.762 1.00 87.12 88 TRP A CA 1
ATOM 656 C C . TRP A 1 88 ? -7.137 6.565 7.689 1.00 87.12 88 TRP A C 1
ATOM 658 O O . TRP A 1 88 ? -5.987 6.518 7.260 1.00 87.12 88 TRP A O 1
ATOM 668 N N . SER A 1 89 ? -8.104 5.758 7.246 1.00 92.06 89 SER A N 1
ATOM 669 C CA . SER A 1 89 ? -7.878 4.772 6.181 1.00 92.06 89 SER A CA 1
ATOM 670 C C . SER A 1 89 ? -7.578 5.442 4.842 1.00 92.06 89 SER A C 1
ATOM 672 O O . SER A 1 89 ? -6.614 5.064 4.179 1.00 92.06 89 SER A O 1
ATOM 674 N N . LEU A 1 90 ? -8.322 6.492 4.484 1.00 93.88 90 LEU A N 1
ATOM 675 C CA . LEU A 1 90 ? -8.052 7.283 3.286 1.00 93.88 90 LEU A CA 1
ATOM 676 C C . LEU A 1 90 ? -6.690 7.984 3.369 1.00 93.88 90 LEU A C 1
ATOM 678 O O . LEU A 1 90 ? -5.908 7.917 2.426 1.00 93.88 90 LEU A O 1
ATOM 682 N N . GLY A 1 91 ? -6.378 8.609 4.507 1.00 92.19 91 GLY A N 1
ATOM 683 C CA . GLY A 1 91 ? -5.092 9.264 4.738 1.00 92.19 91 GLY A CA 1
ATOM 684 C C . GLY A 1 91 ? -3.914 8.297 4.614 1.00 92.19 91 GLY A C 1
ATOM 685 O O . GLY A 1 91 ? -2.936 8.620 3.950 1.00 92.19 91 GLY A O 1
ATOM 686 N N . TYR A 1 92 ? -4.025 7.091 5.179 1.00 93.31 92 TYR A N 1
ATOM 687 C CA . TYR A 1 92 ? -3.026 6.034 5.010 1.00 93.31 92 TYR A CA 1
ATOM 688 C C . TYR A 1 92 ? -2.800 5.701 3.530 1.00 93.31 92 TYR A C 1
ATOM 690 O O . TYR A 1 92 ? -1.666 5.770 3.067 1.00 93.31 92 TYR A O 1
ATOM 698 N N . VAL A 1 93 ? -3.870 5.417 2.779 1.00 95.88 93 VAL A N 1
ATOM 699 C CA . VAL A 1 93 ? -3.783 5.065 1.352 1.00 95.88 93 VAL A CA 1
ATOM 700 C C . VAL A 1 93 ? -3.132 6.188 0.539 1.00 95.88 93 VAL A C 1
ATOM 702 O O . VAL A 1 93 ? -2.188 5.938 -0.208 1.00 95.88 93 VAL A O 1
ATOM 705 N N . LEU A 1 94 ? -3.580 7.433 0.719 1.00 95.94 94 LEU A N 1
ATOM 706 C CA . LEU A 1 94 ? -3.055 8.577 -0.030 1.00 95.94 94 LEU A CA 1
ATOM 707 C C . LEU A 1 94 ? -1.587 8.869 0.303 1.00 95.94 94 LEU A C 1
ATOM 709 O O . LEU A 1 94 ? -0.792 9.097 -0.607 1.00 95.94 94 LEU A O 1
ATOM 713 N N . VAL A 1 95 ? -1.204 8.824 1.584 1.00 95.19 95 VAL A N 1
ATOM 714 C CA . VAL A 1 95 ? 0.192 9.042 1.999 1.00 95.19 95 VAL A CA 1
ATOM 715 C C . VAL A 1 95 ? 1.091 7.912 1.494 1.00 95.19 95 VAL A C 1
ATOM 717 O O . VAL A 1 95 ? 2.196 8.182 1.033 1.00 95.19 95 VAL A O 1
ATOM 720 N N . SER A 1 96 ? 0.623 6.662 1.509 1.00 94.75 96 SER A N 1
ATOM 721 C CA . SER A 1 96 ? 1.342 5.526 0.926 1.00 94.75 96 SER A CA 1
ATOM 722 C C . SER A 1 96 ? 1.607 5.709 -0.570 1.00 94.75 96 SER A C 1
ATOM 724 O O . SER A 1 96 ? 2.739 5.513 -1.011 1.00 94.75 96 SER A O 1
ATOM 726 N N . GLY A 1 97 ? 0.599 6.140 -1.335 1.00 95.50 97 GLY A N 1
ATOM 727 C CA . GLY A 1 97 ? 0.762 6.465 -2.752 1.00 95.50 97 GLY A CA 1
ATOM 728 C C . GLY A 1 97 ? 1.738 7.622 -2.976 1.00 95.50 97 GLY A C 1
ATOM 729 O O . GLY A 1 97 ? 2.633 7.516 -3.807 1.00 95.50 97 GLY A O 1
ATOM 730 N N . ALA A 1 98 ? 1.627 8.698 -2.192 1.00 96.50 98 ALA A N 1
ATOM 731 C CA . ALA A 1 98 ? 2.513 9.857 -2.301 1.00 96.50 98 ALA A CA 1
ATOM 732 C C . ALA A 1 98 ? 3.983 9.514 -1.999 1.00 96.50 98 ALA A C 1
ATOM 734 O O . ALA A 1 98 ? 4.876 9.962 -2.715 1.00 96.50 98 ALA A O 1
ATOM 735 N N . LEU A 1 99 ? 4.246 8.698 -0.972 1.00 95.06 99 LEU A N 1
ATOM 736 C CA . LEU A 1 99 ? 5.602 8.254 -0.639 1.00 95.06 99 LEU A CA 1
ATOM 737 C C . LEU A 1 99 ? 6.179 7.326 -1.713 1.00 95.06 99 LEU A C 1
ATOM 739 O O . LEU A 1 99 ? 7.337 7.489 -2.092 1.00 95.06 99 LEU A O 1
ATOM 743 N N . ALA A 1 100 ? 5.376 6.405 -2.252 1.00 94.56 100 ALA A N 1
ATOM 744 C CA . ALA A 1 100 ? 5.800 5.558 -3.364 1.00 94.56 100 ALA A CA 1
ATOM 745 C C . ALA A 1 100 ? 6.106 6.382 -4.623 1.00 94.56 100 ALA A C 1
ATOM 747 O O . ALA A 1 100 ? 7.134 6.161 -5.260 1.00 94.56 100 ALA A O 1
ATOM 748 N N . ALA A 1 101 ? 5.263 7.369 -4.941 1.00 96.12 101 ALA A N 1
ATOM 749 C CA . ALA A 1 101 ? 5.480 8.287 -6.052 1.00 96.12 101 ALA A CA 1
ATOM 750 C C . ALA A 1 101 ? 6.768 9.099 -5.873 1.00 96.12 101 ALA A C 1
ATOM 752 O O . ALA A 1 101 ? 7.545 9.231 -6.817 1.00 96.12 101 ALA A O 1
ATOM 753 N N . LEU A 1 102 ? 7.015 9.604 -4.659 1.00 94.94 102 LEU A N 1
ATOM 754 C CA . LEU A 1 102 ? 8.225 10.348 -4.323 1.00 94.94 102 LEU A CA 1
ATOM 755 C C . LEU A 1 102 ? 9.474 9.484 -4.517 1.00 94.94 102 LEU A C 1
ATOM 757 O O . LEU A 1 102 ? 10.382 9.896 -5.231 1.00 94.94 102 LEU A O 1
ATOM 761 N N . VAL A 1 103 ? 9.499 8.275 -3.945 1.00 92.69 103 VAL A N 1
ATOM 762 C CA . VAL A 1 103 ? 10.621 7.339 -4.119 1.00 92.69 103 VAL A CA 1
ATOM 763 C C . VAL A 1 103 ? 10.816 7.015 -5.598 1.00 92.69 103 VAL A C 1
ATOM 765 O O . VAL A 1 103 ? 11.927 7.125 -6.104 1.00 92.69 103 VAL A O 1
ATOM 768 N N . ALA A 1 104 ? 9.748 6.681 -6.323 1.00 92.94 104 ALA A N 1
ATOM 769 C CA . ALA A 1 104 ? 9.846 6.372 -7.743 1.00 92.94 104 ALA A CA 1
ATOM 770 C C . ALA A 1 104 ? 10.423 7.545 -8.552 1.00 92.94 104 ALA A C 1
ATOM 772 O O . ALA A 1 104 ? 11.337 7.350 -9.351 1.00 92.94 104 ALA A O 1
ATOM 773 N N . ALA A 1 105 ? 9.950 8.768 -8.303 1.00 93.00 105 ALA A N 1
ATOM 774 C CA . ALA A 1 105 ? 10.426 9.964 -8.986 1.00 93.00 105 ALA A CA 1
ATOM 775 C C . ALA A 1 105 ? 11.899 10.264 -8.667 1.00 93.00 105 ALA A C 1
ATOM 777 O O . ALA A 1 105 ? 12.666 10.577 -9.576 1.00 93.00 105 ALA A O 1
ATOM 778 N N . SER A 1 106 ? 12.314 10.121 -7.403 1.00 90.31 106 SER A N 1
ATOM 779 C CA . SER A 1 106 ? 13.693 10.377 -6.969 1.00 90.31 106 SER A CA 1
ATOM 780 C C . SER A 1 106 ? 14.721 9.452 -7.619 1.00 90.31 106 SER A C 1
ATOM 782 O O . SER A 1 106 ? 15.863 9.864 -7.804 1.00 90.31 106 SER A O 1
ATOM 784 N N . PHE A 1 107 ? 14.328 8.231 -7.990 1.00 87.44 107 PHE A N 1
ATOM 785 C CA . PHE A 1 107 ? 15.223 7.236 -8.592 1.00 87.44 107 PHE A CA 1
ATOM 786 C C . PHE A 1 107 ? 14.938 6.969 -10.073 1.00 87.44 107 PHE A C 1
ATOM 788 O O . PHE A 1 107 ? 15.485 6.028 -10.639 1.00 87.44 107 PHE A O 1
ATOM 795 N N . GLY A 1 108 ? 14.100 7.792 -10.715 1.00 87.25 108 GLY A N 1
ATOM 796 C CA . GLY A 1 108 ? 13.786 7.644 -12.136 1.00 87.25 108 GLY A CA 1
ATOM 797 C C . GLY A 1 108 ? 13.082 6.328 -12.475 1.00 87.25 108 GLY A C 1
ATOM 798 O O . GLY A 1 108 ? 13.310 5.786 -13.546 1.00 87.25 108 GLY A O 1
ATOM 799 N N . LEU A 1 109 ? 12.248 5.814 -11.575 1.00 91.38 109 LEU A N 1
ATOM 800 C CA . LEU A 1 109 ? 11.438 4.610 -11.772 1.00 91.38 109 LEU A CA 1
ATOM 801 C C . LEU A 1 109 ? 10.070 4.971 -12.383 1.00 91.38 109 LEU A C 1
ATOM 803 O O . LEU A 1 109 ? 9.662 6.138 -12.322 1.00 91.38 109 LEU A O 1
ATOM 807 N N . PRO A 1 110 ? 9.307 4.010 -12.941 1.00 91.88 110 PRO A N 1
ATOM 808 C CA . PRO A 1 110 ? 7.978 4.274 -13.486 1.00 91.88 110 PRO A CA 1
ATOM 809 C C . PRO A 1 110 ? 6.983 4.656 -12.378 1.00 91.88 110 PRO A C 1
ATOM 811 O O . PRO A 1 110 ? 6.330 3.814 -11.759 1.00 91.88 110 PRO A O 1
ATOM 814 N N . VAL A 1 111 ? 6.842 5.964 -12.150 1.00 94.19 111 VAL A N 1
ATOM 815 C CA . VAL A 1 111 ? 6.010 6.549 -11.086 1.00 94.19 111 VAL A CA 1
ATOM 816 C C . VAL A 1 111 ? 4.572 6.037 -11.138 1.00 94.19 111 VAL A C 1
ATOM 818 O O . VAL A 1 111 ? 4.017 5.676 -10.103 1.00 94.19 111 VAL A O 1
ATOM 821 N N . GLY A 1 112 ? 3.975 5.969 -12.332 1.00 93.56 112 GLY A N 1
ATOM 822 C CA . GLY A 1 112 ? 2.567 5.604 -12.503 1.00 93.56 112 GLY A CA 1
ATOM 823 C C . GLY A 1 112 ? 2.231 4.221 -11.944 1.00 93.56 112 GLY A C 1
ATOM 824 O O . GLY A 1 112 ? 1.325 4.097 -11.117 1.00 93.56 112 GLY A O 1
ATOM 825 N N . ILE A 1 113 ? 2.971 3.190 -12.358 1.00 93.62 113 ILE A N 1
ATOM 826 C CA . ILE A 1 113 ? 2.701 1.810 -11.931 1.00 93.62 113 ILE A CA 1
ATOM 827 C C . ILE A 1 113 ? 3.068 1.594 -10.461 1.00 93.62 113 ILE A C 1
ATOM 829 O O . ILE A 1 113 ? 2.239 1.086 -9.718 1.00 93.62 113 ILE A O 1
ATOM 833 N N . LEU A 1 114 ? 4.213 2.106 -9.989 1.00 93.81 114 LEU A N 1
ATOM 834 C CA . LEU A 1 114 ? 4.624 1.952 -8.587 1.00 93.81 114 LEU A CA 1
ATOM 835 C C . LEU A 1 114 ? 3.677 2.658 -7.610 1.00 93.81 114 LEU A C 1
ATOM 837 O O . LEU A 1 114 ? 3.400 2.145 -6.526 1.00 93.81 114 LEU A O 1
ATOM 841 N N . THR A 1 115 ? 3.139 3.817 -7.997 1.00 96.19 115 THR A N 1
ATOM 842 C CA . THR A 1 115 ? 2.102 4.502 -7.212 1.00 96.19 115 THR A CA 1
ATOM 843 C C . THR A 1 115 ? 0.819 3.678 -7.180 1.00 96.19 115 THR A C 1
ATOM 845 O O . THR A 1 115 ? 0.210 3.525 -6.123 1.00 96.19 115 THR A O 1
ATOM 848 N N . SER A 1 116 ? 0.417 3.121 -8.324 1.00 95.19 116 SER A N 1
ATOM 849 C CA . SER A 1 116 ? -0.800 2.311 -8.440 1.00 95.19 116 SER A CA 1
ATOM 850 C C . SER A 1 116 ? -0.698 1.018 -7.624 1.00 95.19 116 SER A C 1
ATOM 852 O O . SER A 1 116 ? -1.629 0.689 -6.889 1.00 95.19 116 SER A O 1
ATOM 854 N N . ASP A 1 117 ? 0.450 0.342 -7.666 1.00 95.06 117 ASP A N 1
ATOM 855 C CA . ASP A 1 117 ? 0.738 -0.842 -6.856 1.00 95.06 117 ASP A CA 1
ATOM 856 C C . ASP A 1 117 ? 0.743 -0.510 -5.363 1.00 95.06 117 ASP A C 1
ATOM 858 O O . ASP A 1 117 ? 0.126 -1.218 -4.568 1.00 95.06 117 ASP A O 1
ATOM 862 N N . ALA A 1 118 ? 1.373 0.598 -4.958 1.00 96.31 118 ALA A N 1
ATOM 863 C CA . ALA A 1 118 ? 1.375 1.022 -3.561 1.00 96.31 118 ALA A CA 1
ATOM 864 C C . ALA A 1 118 ? -0.041 1.320 -3.044 1.00 96.31 118 ALA A C 1
ATOM 866 O O . ALA A 1 118 ? -0.380 0.931 -1.926 1.00 96.31 118 ALA A O 1
ATOM 867 N N . LEU A 1 119 ? -0.887 1.963 -3.857 1.00 96.94 119 LEU A N 1
ATOM 868 C CA . LEU A 1 119 ? -2.297 2.198 -3.535 1.00 96.94 119 LEU A CA 1
ATOM 869 C C . LEU A 1 119 ? -3.078 0.880 -3.429 1.00 96.94 119 LEU A C 1
ATOM 871 O O . LEU A 1 119 ? -3.860 0.701 -2.492 1.00 96.94 119 LEU A O 1
ATOM 875 N N . LEU A 1 120 ? -2.849 -0.067 -4.341 1.00 96.12 120 LEU A N 1
ATOM 876 C CA . LEU A 1 120 ? -3.474 -1.388 -4.287 1.00 96.12 120 LEU A CA 1
ATOM 877 C C . LEU A 1 120 ? -3.070 -2.144 -3.012 1.00 96.12 120 LEU A C 1
ATOM 879 O O . LEU A 1 120 ? -3.925 -2.633 -2.277 1.00 96.12 120 LEU A O 1
ATOM 883 N N . VAL A 1 121 ? -1.778 -2.191 -2.692 1.00 96.12 121 VAL A N 1
ATOM 884 C CA . VAL A 1 121 ? -1.280 -2.861 -1.483 1.00 96.12 121 VAL A CA 1
ATOM 885 C C . VAL A 1 121 ? -1.789 -2.167 -0.220 1.00 96.12 121 VAL A C 1
ATOM 887 O O . VAL A 1 121 ? -2.213 -2.840 0.718 1.00 96.12 121 VAL A O 1
ATOM 890 N N . ALA A 1 122 ? -1.822 -0.833 -0.186 1.00 96.44 122 ALA A N 1
ATOM 891 C CA . ALA A 1 122 ? -2.368 -0.086 0.943 1.00 96.44 122 ALA A CA 1
ATOM 892 C C . ALA A 1 122 ? -3.867 -0.373 1.145 1.00 96.44 122 ALA A C 1
ATOM 894 O O . ALA A 1 122 ? -4.301 -0.644 2.264 1.00 96.44 122 ALA A O 1
ATOM 895 N N . THR A 1 123 ? -4.671 -0.382 0.080 1.00 96.69 123 THR A N 1
ATOM 896 C CA . THR A 1 123 ? -6.107 -0.702 0.190 1.00 96.69 123 THR A CA 1
ATOM 897 C C . THR A 1 123 ? -6.337 -2.143 0.653 1.00 96.69 123 THR A C 1
ATOM 899 O O . THR A 1 123 ? -7.153 -2.370 1.548 1.00 96.69 123 THR A O 1
ATOM 902 N N . LEU A 1 124 ? -5.551 -3.107 0.162 1.00 96.31 124 LEU A N 1
ATOM 903 C CA . LEU A 1 124 ? -5.562 -4.487 0.659 1.00 96.31 124 LEU A CA 1
ATOM 904 C C . LEU A 1 124 ? -5.145 -4.589 2.129 1.00 96.31 124 LEU A C 1
ATOM 906 O O . LEU A 1 124 ? -5.737 -5.365 2.878 1.00 96.31 124 LEU A O 1
ATOM 910 N N . ASN A 1 125 ? -4.180 -3.786 2.576 1.00 95.38 125 ASN A N 1
ATOM 911 C CA . ASN A 1 125 ? -3.801 -3.738 3.985 1.00 95.38 125 ASN A CA 1
ATOM 912 C C . ASN A 1 125 ? -4.949 -3.219 4.856 1.00 95.38 125 ASN A C 1
ATOM 914 O O . ASN A 1 125 ? -5.194 -3.775 5.921 1.00 95.38 125 ASN A O 1
ATOM 918 N N . VAL A 1 126 ? -5.703 -2.209 4.404 1.00 95.06 126 VAL A N 1
ATOM 919 C CA . VAL A 1 126 ? -6.903 -1.729 5.115 1.00 95.06 126 VAL A CA 1
ATOM 920 C C . VAL A 1 126 ? -7.952 -2.842 5.232 1.00 95.06 126 VAL A C 1
ATOM 922 O O . VAL A 1 126 ? -8.491 -3.051 6.321 1.00 95.06 126 VAL A O 1
ATOM 925 N N . VAL A 1 127 ? -8.192 -3.611 4.160 1.00 94.62 127 VAL A N 1
ATOM 926 C CA . VAL A 1 127 ? -9.051 -4.812 4.212 1.00 94.62 127 VAL A CA 1
ATOM 927 C C . VAL A 1 127 ? -8.516 -5.807 5.241 1.00 94.62 127 VAL A C 1
ATOM 929 O O . VAL A 1 127 ? -9.258 -6.272 6.106 1.00 94.62 127 VAL A O 1
ATOM 932 N N . GLY A 1 128 ? -7.219 -6.108 5.191 1.00 92.38 128 GLY A N 1
ATOM 933 C CA . GLY A 1 128 ? -6.575 -7.021 6.125 1.00 92.38 128 GLY A CA 1
ATOM 934 C C . GLY A 1 128 ? -6.722 -6.564 7.575 1.00 92.38 128 GLY A C 1
ATOM 935 O O . GLY A 1 128 ? -7.030 -7.385 8.435 1.00 92.38 128 GLY A O 1
ATOM 936 N N . VAL A 1 129 ? -6.573 -5.267 7.864 1.00 91.44 129 VAL A N 1
ATOM 937 C CA . VAL A 1 129 ? -6.802 -4.712 9.206 1.00 91.44 129 VAL A CA 1
ATOM 938 C C . VAL A 1 129 ? -8.259 -4.909 9.624 1.00 91.44 129 VAL A C 1
ATOM 940 O O . VAL A 1 129 ? -8.513 -5.390 10.727 1.00 91.44 129 VAL A O 1
ATOM 943 N N . ALA A 1 130 ? -9.214 -4.599 8.747 1.00 90.06 130 ALA A N 1
ATOM 944 C CA . ALA A 1 130 ? -10.639 -4.746 9.036 1.00 90.06 130 ALA A CA 1
ATOM 945 C C . ALA A 1 130 ? -11.070 -6.209 9.266 1.00 90.06 130 ALA A C 1
ATOM 947 O O . ALA A 1 130 ? -12.072 -6.462 9.935 1.00 90.06 130 ALA A O 1
ATOM 948 N N . LEU A 1 131 ? -10.328 -7.189 8.744 1.00 89.81 131 LEU A N 1
ATOM 949 C CA . LEU A 1 131 ? -10.633 -8.614 8.910 1.00 89.81 131 LEU A CA 1
ATOM 950 C C . LEU A 1 131 ? -9.846 -9.268 10.056 1.00 89.81 131 LEU A C 1
ATOM 952 O O . LEU A 1 131 ? -10.420 -9.990 10.875 1.00 89.81 131 LEU A O 1
ATOM 956 N N . LEU A 1 132 ? -8.536 -9.026 10.112 1.00 87.81 132 LEU A N 1
ATOM 957 C CA . LEU A 1 132 ? -7.569 -9.750 10.947 1.00 87.81 132 LEU A CA 1
ATOM 958 C C . LEU A 1 132 ? -7.036 -8.923 12.127 1.00 87.81 132 LEU A C 1
ATOM 960 O O . LEU A 1 132 ? -6.384 -9.480 13.017 1.00 87.81 132 LEU A O 1
ATOM 964 N N . GLY A 1 133 ? -7.310 -7.619 12.136 1.00 86.00 133 GLY A N 1
ATOM 965 C CA . GLY A 1 133 ? -6.764 -6.652 13.080 1.00 86.00 133 GLY A CA 1
ATOM 966 C C . GLY A 1 133 ? -5.397 -6.106 12.656 1.00 86.00 133 GLY A C 1
ATOM 967 O O . GLY A 1 133 ? -4.720 -6.652 11.783 1.00 86.00 133 GLY A O 1
ATOM 968 N N . VAL A 1 134 ? -4.960 -5.017 13.298 1.00 85.12 134 VAL A N 1
ATOM 969 C CA . VAL A 1 134 ? -3.778 -4.243 12.859 1.00 85.12 134 VAL A CA 1
ATOM 970 C C . VAL A 1 134 ? -2.489 -5.062 12.778 1.00 85.12 134 VAL A C 1
ATOM 972 O O . VAL A 1 134 ? -1.755 -4.947 11.801 1.00 85.12 134 VAL A O 1
ATOM 975 N N . ALA A 1 135 ? -2.224 -5.939 13.750 1.00 83.94 135 ALA A N 1
ATOM 976 C CA . ALA A 1 135 ? -0.978 -6.713 13.798 1.00 83.94 135 ALA A CA 1
ATOM 977 C C . ALA A 1 135 ? -0.759 -7.619 12.569 1.00 83.94 135 ALA A C 1
ATOM 979 O O . ALA A 1 135 ? 0.376 -7.967 12.248 1.00 83.94 135 ALA A O 1
ATOM 980 N N . ARG A 1 136 ? -1.844 -8.011 11.890 1.00 88.06 136 ARG A N 1
ATOM 981 C CA . ARG A 1 136 ? -1.830 -8.904 10.721 1.00 88.06 136 ARG A CA 1
ATOM 982 C C . ARG A 1 136 ? -2.438 -8.254 9.480 1.00 88.06 136 ARG A C 1
ATOM 984 O O . ARG A 1 136 ? -2.651 -8.937 8.485 1.00 88.06 136 ARG A O 1
ATOM 991 N N . GLY A 1 137 ? -2.712 -6.949 9.516 1.00 87.81 137 GLY A N 1
ATOM 992 C CA . GLY A 1 137 ? -3.398 -6.273 8.418 1.00 87.81 137 GLY A CA 1
ATOM 993 C C . GLY A 1 137 ? -2.618 -6.289 7.108 1.00 87.81 137 GLY A C 1
ATOM 994 O O . GLY A 1 137 ? -3.202 -6.370 6.036 1.00 87.81 137 GLY A O 1
ATOM 995 N N . TRP A 1 138 ? -1.293 -6.329 7.205 1.00 92.25 138 TRP A N 1
ATOM 996 C CA . TRP A 1 138 ? -0.381 -6.388 6.068 1.00 92.25 138 TRP A CA 1
ATOM 997 C C . TRP A 1 138 ? -0.410 -7.712 5.287 1.00 92.25 138 TRP A C 1
ATOM 999 O O . TRP A 1 138 ? 0.080 -7.773 4.161 1.00 92.25 138 TRP A O 1
ATOM 1009 N N . VAL A 1 139 ? -0.976 -8.783 5.860 1.00 94.12 139 VAL A N 1
ATOM 1010 C CA . VAL A 1 139 ? -0.923 -10.133 5.274 1.00 94.12 139 VAL A CA 1
ATOM 1011 C C . VAL A 1 139 ? -1.637 -10.191 3.926 1.00 94.12 139 VAL A C 1
ATOM 1013 O O . VAL A 1 139 ? -1.139 -10.838 3.009 1.00 94.12 139 VAL A O 1
ATOM 1016 N N . ALA A 1 140 ? -2.774 -9.506 3.778 1.00 92.69 140 ALA A N 1
ATOM 1017 C CA . ALA A 1 140 ? -3.540 -9.516 2.533 1.00 92.69 140 ALA A CA 1
ATOM 1018 C C . ALA A 1 140 ? -2.744 -8.886 1.378 1.00 92.69 140 ALA A C 1
ATOM 1020 O O . ALA A 1 140 ? -2.581 -9.513 0.332 1.00 92.69 140 ALA A O 1
ATOM 1021 N N . GLY A 1 141 ? -2.184 -7.690 1.597 1.00 92.81 141 GLY A N 1
ATOM 1022 C CA . GLY A 1 141 ? -1.340 -7.012 0.614 1.00 92.81 141 GLY A CA 1
ATOM 1023 C C . GLY A 1 141 ? -0.082 -7.813 0.277 1.00 92.81 141 GLY A C 1
ATOM 1024 O O . GLY A 1 141 ? 0.210 -8.033 -0.896 1.00 92.81 141 GLY A O 1
ATOM 1025 N N . ALA A 1 142 ? 0.613 -8.332 1.295 1.00 93.62 142 ALA A N 1
ATOM 1026 C CA . ALA A 1 142 ? 1.800 -9.166 1.104 1.00 93.62 142 ALA A CA 1
ATOM 1027 C C . ALA A 1 142 ? 1.502 -10.436 0.304 1.00 93.62 142 ALA A C 1
ATOM 1029 O O . ALA A 1 142 ? 2.266 -10.790 -0.586 1.00 93.62 142 ALA A O 1
ATOM 1030 N N . THR A 1 143 ? 0.383 -11.104 0.587 1.00 94.06 143 THR A N 1
ATOM 1031 C CA . THR A 1 143 ? -0.011 -12.325 -0.126 1.00 94.06 143 THR A CA 1
ATOM 1032 C C . THR A 1 143 ? -0.234 -12.040 -1.606 1.00 94.06 143 THR A C 1
ATOM 1034 O O . THR A 1 143 ? 0.298 -12.761 -2.442 1.00 94.06 143 THR A O 1
ATOM 1037 N N . VAL A 1 144 ? -0.960 -10.969 -1.947 1.00 92.44 144 VAL A N 1
ATOM 1038 C CA . VAL A 1 144 ? -1.186 -10.595 -3.351 1.00 92.44 144 VAL A CA 1
ATOM 1039 C C . VAL A 1 144 ? 0.134 -10.278 -4.049 1.00 92.44 144 VAL A C 1
ATOM 1041 O O . VAL A 1 144 ? 0.394 -10.829 -5.115 1.00 92.44 144 VAL A O 1
ATOM 1044 N N . VAL A 1 145 ? 0.998 -9.465 -3.432 1.00 92.88 145 VAL A N 1
ATOM 1045 C CA . VAL A 1 145 ? 2.311 -9.129 -4.002 1.00 92.88 145 VAL A CA 1
ATOM 1046 C C . VAL A 1 145 ? 3.152 -10.380 -4.218 1.00 92.88 145 VAL A C 1
ATOM 1048 O O . VAL A 1 145 ? 3.660 -10.583 -5.316 1.00 92.88 145 VAL A O 1
ATOM 1051 N N . LEU A 1 146 ? 3.270 -11.249 -3.212 1.00 90.94 146 LEU A N 1
ATOM 1052 C CA . LEU A 1 146 ? 4.062 -12.471 -3.314 1.00 90.94 146 LEU A CA 1
ATOM 1053 C C . LEU A 1 146 ? 3.516 -13.398 -4.401 1.00 90.94 146 LEU A C 1
ATOM 1055 O O . LEU A 1 146 ? 4.294 -13.855 -5.227 1.00 90.94 146 LEU A O 1
ATOM 1059 N N . LEU A 1 147 ? 2.199 -13.616 -4.469 1.00 90.25 147 LEU A N 1
ATOM 1060 C CA . LEU A 1 147 ? 1.591 -14.452 -5.510 1.00 90.25 147 LEU A CA 1
ATOM 1061 C C . LEU A 1 147 ? 1.853 -13.899 -6.916 1.00 90.25 147 LEU A C 1
ATOM 1063 O O . LEU A 1 147 ? 2.172 -14.666 -7.820 1.00 90.25 147 LEU A O 1
ATOM 1067 N N . MET A 1 148 ? 1.770 -12.579 -7.095 1.00 89.00 148 MET A N 1
ATOM 1068 C CA . MET A 1 148 ? 2.104 -11.933 -8.367 1.00 89.00 148 MET A CA 1
ATOM 1069 C C . MET A 1 148 ? 3.610 -11.988 -8.663 1.00 89.00 148 MET A C 1
ATOM 1071 O O . MET A 1 148 ? 3.993 -11.990 -9.827 1.00 89.00 148 MET A O 1
ATOM 1075 N N . SER A 1 149 ? 4.463 -12.056 -7.638 1.00 88.69 149 SER A N 1
ATOM 1076 C CA . SER A 1 149 ? 5.927 -12.076 -7.777 1.00 88.69 149 SER A CA 1
ATOM 1077 C C . SER A 1 149 ? 6.505 -13.474 -8.020 1.00 88.69 149 SER A C 1
ATOM 1079 O O . SER A 1 149 ? 7.669 -13.582 -8.402 1.00 88.69 149 SER A O 1
ATOM 1081 N N . VAL A 1 150 ? 5.739 -14.546 -7.777 1.00 85.88 150 VAL A N 1
ATOM 1082 C CA . VAL A 1 150 ? 6.200 -15.928 -7.979 1.00 85.88 150 VAL A CA 1
ATOM 1083 C C . VAL A 1 150 ? 6.274 -16.233 -9.481 1.00 85.88 150 VAL A C 1
ATOM 1085 O O . VAL A 1 150 ? 5.241 -16.211 -10.164 1.00 85.88 150 VAL A O 1
ATOM 1088 N N . PRO A 1 151 ? 7.463 -16.577 -10.015 1.00 77.12 151 PRO A N 1
ATOM 1089 C CA . PRO A 1 151 ? 7.607 -16.942 -11.419 1.00 77.12 151 PRO A CA 1
ATOM 1090 C C . PRO A 1 151 ? 6.716 -18.134 -11.783 1.00 77.12 151 PRO A C 1
ATOM 1092 O O . PRO A 1 151 ? 6.705 -19.149 -11.091 1.00 77.12 151 PRO A O 1
ATOM 1095 N N . GLY A 1 152 ? 5.971 -18.017 -12.883 1.00 79.56 152 GLY A N 1
ATOM 1096 C CA . GLY A 1 152 ? 5.138 -19.101 -13.415 1.00 79.56 152 GLY A CA 1
ATOM 1097 C C . GLY A 1 152 ? 3.764 -19.273 -12.759 1.00 79.56 152 GLY A C 1
ATOM 1098 O O . GLY A 1 152 ? 2.941 -19.991 -13.319 1.00 79.56 152 GLY A O 1
ATOM 1099 N N . LEU A 1 153 ? 3.469 -18.596 -11.640 1.00 85.75 153 LEU A N 1
ATOM 1100 C CA . LEU A 1 153 ? 2.135 -18.646 -11.027 1.00 85.75 153 LEU A CA 1
ATOM 1101 C C . LEU A 1 153 ? 1.123 -17.789 -11.802 1.00 85.75 153 LEU A C 1
ATOM 1103 O O . LEU A 1 153 ? 0.000 -18.214 -12.065 1.00 85.75 153 LEU A O 1
ATOM 1107 N N . VAL A 1 154 ? 1.539 -16.581 -12.185 1.00 83.75 154 VAL A N 1
ATOM 1108 C CA . VAL A 1 154 ? 0.745 -15.660 -13.002 1.00 83.75 154 VAL A CA 1
ATOM 1109 C C . VAL A 1 154 ? 1.471 -15.456 -14.329 1.00 83.75 154 VAL A C 1
ATOM 1111 O O . VAL A 1 154 ? 2.604 -14.966 -14.326 1.00 83.75 154 VAL A O 1
ATOM 1114 N N . PRO A 1 155 ? 0.857 -15.811 -15.474 1.00 84.88 155 PRO A N 1
ATOM 1115 C CA . PRO A 1 155 ? 1.454 -15.563 -16.779 1.00 84.88 155 PRO A CA 1
ATOM 1116 C C . PRO A 1 155 ? 1.818 -14.085 -16.944 1.00 84.88 155 PRO A C 1
ATOM 1118 O O . PRO A 1 155 ? 1.026 -13.205 -16.607 1.00 84.88 155 PRO A O 1
ATOM 1121 N N . TRP A 1 156 ? 2.985 -13.793 -17.524 1.00 78.38 156 TRP A N 1
ATOM 1122 C CA . TRP A 1 156 ? 3.455 -12.415 -17.736 1.00 78.38 156 TRP A CA 1
ATOM 1123 C C . TRP A 1 156 ? 2.471 -11.551 -18.547 1.00 78.38 156 TRP A C 1
ATOM 1125 O O . TRP A 1 156 ? 2.382 -10.334 -18.376 1.00 78.38 156 TRP A O 1
ATOM 1135 N N . SER A 1 157 ? 1.688 -12.175 -19.431 1.00 81.06 157 SER A N 1
ATOM 1136 C CA . SER A 1 157 ? 0.610 -11.517 -20.180 1.00 81.06 157 SER A CA 1
ATOM 1137 C C . SER A 1 157 ? -0.536 -11.019 -19.298 1.00 81.06 157 SER A C 1
ATOM 1139 O O . SER A 1 157 ? -1.156 -10.008 -19.623 1.00 81.06 157 SER A O 1
ATOM 1141 N N . ALA A 1 158 ? -0.789 -11.699 -18.182 1.00 82.88 158 ALA A N 1
ATOM 1142 C CA . ALA A 1 158 ? -1.870 -11.417 -17.247 1.00 82.88 158 ALA A CA 1
ATOM 1143 C C . ALA A 1 158 ? -1.407 -10.660 -15.990 1.00 82.88 158 ALA A C 1
ATOM 1145 O O . ALA A 1 158 ? -2.242 -10.163 -15.240 1.00 82.88 158 ALA A O 1
ATOM 1146 N N . ASN A 1 159 ? -0.098 -10.542 -15.755 1.00 85.56 159 ASN A N 1
ATOM 1147 C CA . ASN A 1 159 ? 0.439 -9.912 -14.554 1.00 85.56 159 ASN A CA 1
ATOM 1148 C C . ASN A 1 159 ? 0.495 -8.383 -14.689 1.00 85.56 159 ASN A C 1
ATOM 1150 O O . ASN A 1 159 ? 1.431 -7.820 -15.255 1.00 85.56 159 ASN A O 1
ATOM 1154 N N . TRP A 1 160 ? -0.543 -7.704 -14.200 1.00 85.00 160 TRP A N 1
ATOM 1155 C CA . TRP A 1 160 ? -0.677 -6.253 -14.357 1.00 85.00 160 TRP A CA 1
ATOM 1156 C C . TRP A 1 160 ? 0.275 -5.453 -13.459 1.00 85.00 160 TRP A C 1
ATOM 1158 O O . TRP A 1 160 ? 0.595 -4.327 -13.821 1.00 85.00 160 TRP A O 1
ATOM 1168 N N . ALA A 1 161 ? 0.776 -6.035 -12.362 1.00 81.75 161 ALA A N 1
ATOM 1169 C CA . ALA A 1 161 ? 1.690 -5.364 -11.428 1.00 81.75 161 ALA A CA 1
ATOM 1170 C C . ALA A 1 161 ? 3.066 -5.047 -12.048 1.00 81.75 161 ALA A C 1
ATOM 1172 O O . ALA A 1 161 ? 3.752 -4.124 -11.628 1.00 81.75 161 ALA A O 1
ATOM 1173 N N . TYR A 1 162 ? 3.475 -5.778 -13.089 1.00 83.38 162 TYR A N 1
ATOM 1174 C CA . TYR A 1 162 ? 4.772 -5.569 -13.754 1.00 83.38 162 TYR A CA 1
ATOM 1175 C C . TYR A 1 162 ? 4.666 -4.887 -15.117 1.00 83.38 162 TYR A C 1
ATOM 1177 O O . TYR A 1 162 ? 5.649 -4.784 -15.849 1.00 83.38 162 TYR A O 1
ATOM 1185 N N . ARG A 1 163 ? 3.470 -4.415 -15.477 1.00 85.31 163 ARG A N 1
ATOM 1186 C CA . ARG A 1 163 ? 3.184 -3.816 -16.780 1.00 85.31 163 ARG A CA 1
ATOM 1187 C C . ARG A 1 163 ? 2.977 -2.317 -16.641 1.00 85.31 163 ARG A C 1
ATOM 1189 O O . ARG A 1 163 ? 1.921 -1.865 -16.206 1.00 85.31 163 ARG A O 1
ATOM 1196 N N . VAL A 1 164 ? 3.982 -1.542 -17.051 1.00 83.94 164 VAL A N 1
ATOM 1197 C CA . VAL A 1 164 ? 3.970 -0.070 -16.958 1.00 83.94 164 VAL A CA 1
ATOM 1198 C C . VAL A 1 164 ? 2.758 0.537 -17.685 1.00 83.94 164 VAL A C 1
ATOM 1200 O O . VAL A 1 164 ? 2.155 1.487 -17.187 1.00 83.94 164 VAL A O 1
ATOM 1203 N N . ASP A 1 165 ? 2.328 -0.058 -18.805 1.00 88.06 165 ASP A N 1
ATOM 1204 C CA . ASP A 1 165 ? 1.147 0.348 -19.585 1.00 88.06 165 ASP A CA 1
ATOM 1205 C C . ASP A 1 165 ? -0.190 0.113 -18.860 1.00 88.06 165 ASP A C 1
ATOM 1207 O O . ASP A 1 165 ? -1.222 0.656 -19.254 1.00 88.06 165 ASP A O 1
ATOM 1211 N N . ARG A 1 166 ? -0.197 -0.684 -17.786 1.00 88.94 166 ARG A N 1
ATOM 1212 C CA . ARG A 1 166 ? -1.406 -1.072 -17.046 1.00 88.94 166 ARG A CA 1
ATOM 1213 C C . ARG A 1 166 ? -1.643 -0.272 -15.775 1.00 88.94 166 ARG A C 1
ATOM 1215 O O . ARG A 1 166 ? -2.627 -0.547 -15.090 1.00 88.94 166 ARG A O 1
ATOM 1222 N N . ALA A 1 167 ? -0.846 0.765 -15.511 1.00 90.12 167 ALA A N 1
ATOM 1223 C CA . ALA A 1 167 ? -0.984 1.618 -14.329 1.00 90.12 167 ALA A CA 1
ATOM 1224 C C . ALA A 1 167 ? -2.427 2.113 -14.106 1.00 90.12 167 ALA A C 1
ATOM 1226 O O . ALA A 1 167 ? -2.963 1.980 -13.011 1.00 90.12 167 ALA A O 1
ATOM 1227 N N . ALA A 1 168 ? -3.106 2.591 -15.154 1.00 91.38 168 ALA A N 1
ATOM 1228 C CA . ALA A 1 168 ? -4.496 3.048 -15.049 1.00 91.38 168 ALA A CA 1
ATOM 1229 C C . ALA A 1 168 ? -5.475 1.927 -14.646 1.00 91.38 168 ALA A C 1
ATOM 1231 O O . ALA A 1 168 ? -6.402 2.158 -13.871 1.00 91.38 168 ALA A O 1
ATOM 1232 N N . GLY A 1 169 ? -5.255 0.704 -15.140 1.00 91.19 169 GLY A N 1
ATOM 1233 C CA . GLY A 1 169 ? -6.054 -0.464 -14.773 1.00 91.19 169 GLY A CA 1
ATOM 1234 C C . GLY A 1 169 ? -5.833 -0.871 -13.318 1.00 91.19 169 GLY A C 1
ATOM 1235 O O . GLY A 1 169 ? -6.799 -1.089 -12.590 1.00 91.19 169 GLY A O 1
ATOM 1236 N N . VAL A 1 170 ? -4.575 -0.900 -12.869 1.00 91.56 170 VAL A N 1
ATOM 1237 C CA . VAL A 1 170 ? -4.225 -1.168 -11.465 1.00 91.56 170 VAL A CA 1
ATOM 1238 C C . VAL A 1 170 ? -4.826 -0.104 -10.544 1.00 91.56 170 VAL A C 1
ATOM 1240 O O . VAL A 1 170 ? -5.419 -0.447 -9.524 1.00 91.56 170 VAL A O 1
ATOM 1243 N N . LEU A 1 171 ? -4.764 1.173 -10.929 1.00 93.00 171 LEU A N 1
ATOM 1244 C CA . LEU A 1 171 ? -5.367 2.273 -10.178 1.00 93.00 171 LEU A CA 1
ATOM 1245 C C . LEU A 1 171 ? -6.891 2.131 -10.062 1.00 93.00 171 LEU A C 1
ATOM 1247 O O . LEU A 1 171 ? -7.444 2.344 -8.984 1.00 93.00 171 LEU A O 1
ATOM 1251 N N . ALA A 1 172 ? -7.575 1.742 -11.142 1.00 91.81 172 ALA A N 1
ATOM 1252 C CA . ALA A 1 172 ? -9.016 1.500 -11.116 1.00 91.81 172 ALA A CA 1
ATOM 1253 C C . ALA A 1 172 ? -9.381 0.356 -10.155 1.00 91.81 172 ALA A C 1
ATOM 1255 O O . ALA A 1 172 ? -10.313 0.486 -9.360 1.00 91.81 172 ALA A O 1
ATOM 1256 N N . VAL A 1 173 ? -8.611 -0.737 -10.171 1.00 93.19 173 VAL A N 1
ATOM 1257 C CA . VAL A 1 173 ? -8.780 -1.848 -9.222 1.00 93.19 173 VAL A CA 1
ATOM 1258 C C . VAL A 1 173 ? -8.522 -1.380 -7.789 1.00 93.19 173 VAL A C 1
ATOM 1260 O O . VAL A 1 173 ? -9.335 -1.655 -6.909 1.00 93.19 173 VAL A O 1
ATOM 1263 N N . ALA A 1 174 ? -7.451 -0.621 -7.551 1.00 93.69 174 ALA A N 1
ATOM 1264 C CA . ALA A 1 174 ? -7.143 -0.057 -6.240 1.00 93.69 174 ALA A CA 1
ATOM 1265 C C . ALA A 1 174 ? -8.271 0.853 -5.728 1.00 93.69 174 ALA A C 1
ATOM 1267 O O . ALA A 1 174 ? -8.631 0.774 -4.558 1.00 93.69 174 ALA A O 1
ATOM 1268 N N . ALA A 1 175 ? -8.879 1.672 -6.591 1.00 93.69 175 ALA A N 1
ATOM 1269 C CA . ALA A 1 175 ? -10.011 2.521 -6.225 1.00 93.69 175 ALA A CA 1
ATOM 1270 C C . ALA A 1 175 ? -11.249 1.695 -5.830 1.00 93.69 175 ALA A C 1
ATOM 1272 O O . ALA A 1 175 ? -11.856 1.956 -4.790 1.00 93.69 175 ALA A O 1
ATOM 1273 N N . LEU A 1 176 ? -11.592 0.665 -6.613 1.00 95.06 176 LEU A N 1
ATOM 1274 C CA . LEU A 1 176 ? -12.712 -0.238 -6.317 1.00 95.06 176 LEU A CA 1
ATOM 1275 C C . LEU A 1 176 ? -12.503 -0.988 -4.996 1.00 95.06 176 LEU A C 1
ATOM 1277 O O . LEU A 1 176 ? -13.383 -0.990 -4.133 1.00 95.06 176 LEU A O 1
ATOM 1281 N N . VAL A 1 177 ? -11.319 -1.577 -4.809 1.00 93.81 177 VAL A N 1
ATOM 1282 C CA . VAL A 1 177 ? -10.941 -2.246 -3.556 1.00 93.81 177 VAL A CA 1
ATOM 1283 C C . VAL A 1 177 ? -10.925 -1.244 -2.405 1.00 93.81 177 VAL A C 1
ATOM 1285 O O . VAL A 1 177 ? -11.389 -1.567 -1.317 1.00 93.81 177 VAL A O 1
ATOM 1288 N N . GLY A 1 178 ? -10.470 -0.013 -2.640 1.00 92.12 178 GLY A N 1
ATOM 1289 C CA . GLY A 1 178 ? -10.430 1.066 -1.657 1.00 92.12 178 GLY A CA 1
ATOM 1290 C C . GLY A 1 178 ? -11.802 1.435 -1.100 1.00 92.12 178 GLY A C 1
ATOM 1291 O O . GLY A 1 178 ? -11.938 1.576 0.114 1.00 92.12 178 GLY A O 1
ATOM 1292 N N . ILE A 1 179 ? -12.836 1.514 -1.945 1.00 94.50 179 ILE A N 1
ATOM 1293 C CA . ILE A 1 179 ? -14.219 1.761 -1.497 1.00 94.50 179 ILE A CA 1
ATOM 1294 C C . ILE A 1 179 ? -14.661 0.667 -0.516 1.00 94.50 179 ILE A C 1
ATOM 1296 O O . ILE A 1 179 ? -15.147 0.961 0.580 1.00 94.50 179 ILE A O 1
ATOM 1300 N N . VAL A 1 180 ? -14.442 -0.599 -0.883 1.00 94.00 180 VAL A N 1
ATOM 1301 C CA . VAL A 1 180 ? -14.790 -1.752 -0.041 1.00 94.00 180 VAL A CA 1
ATOM 1302 C C . VAL A 1 180 ? -13.962 -1.758 1.245 1.00 94.00 180 VAL A C 1
ATOM 1304 O O . VAL A 1 180 ? -14.503 -1.970 2.330 1.00 94.00 180 VAL A O 1
ATOM 1307 N N . ALA A 1 181 ? -12.665 -1.475 1.149 1.00 92.25 181 ALA A N 1
ATOM 1308 C CA . ALA A 1 181 ? -11.742 -1.443 2.273 1.00 92.25 181 ALA A CA 1
ATOM 1309 C C . ALA A 1 181 ? -12.155 -0.405 3.321 1.00 92.25 181 ALA A C 1
ATOM 1311 O O . ALA A 1 181 ? -12.237 -0.723 4.508 1.00 92.25 181 ALA A O 1
ATOM 1312 N N . ILE A 1 182 ? -12.470 0.817 2.882 1.00 92.50 182 ILE A N 1
ATOM 1313 C CA . ILE A 1 182 ? -12.919 1.899 3.761 1.00 92.50 182 ILE A CA 1
ATOM 1314 C C . ILE A 1 182 ? -14.249 1.523 4.419 1.00 92.50 182 ILE A C 1
ATOM 1316 O O . ILE A 1 182 ? -14.382 1.658 5.635 1.00 92.50 182 ILE A O 1
ATOM 1320 N N . ALA A 1 183 ? -15.213 0.991 3.661 1.00 92.25 183 ALA A N 1
ATOM 1321 C CA . ALA A 1 183 ? -16.498 0.558 4.210 1.00 92.25 183 ALA A CA 1
ATOM 1322 C C . ALA A 1 183 ? -16.336 -0.542 5.279 1.00 92.25 183 ALA A C 1
ATOM 1324 O O . ALA A 1 183 ? -16.931 -0.462 6.359 1.00 92.25 183 ALA A O 1
ATOM 1325 N N . LEU A 1 184 ? -15.486 -1.541 5.018 1.00 89.94 184 LEU A N 1
ATOM 1326 C CA . LEU A 1 184 ? -15.167 -2.602 5.974 1.00 89.94 184 LEU A CA 1
ATOM 1327 C C . LEU A 1 184 ? -14.478 -2.049 7.224 1.00 89.94 184 LEU A C 1
ATOM 1329 O O . LEU A 1 184 ? -14.852 -2.410 8.339 1.00 89.94 184 LEU A O 1
ATOM 1333 N N . PHE A 1 185 ? -13.504 -1.155 7.062 1.00 88.12 185 PHE A N 1
ATOM 1334 C CA . PHE A 1 185 ? -12.778 -0.577 8.187 1.00 88.12 185 PHE A CA 1
ATOM 1335 C C . PHE A 1 185 ? -13.664 0.337 9.038 1.00 88.12 185 PHE A C 1
ATOM 1337 O O . PHE A 1 185 ? -13.590 0.289 10.262 1.00 88.12 185 PHE A O 1
ATOM 1344 N N . ILE A 1 186 ? -14.578 1.100 8.430 1.00 88.25 186 ILE A N 1
ATOM 1345 C CA . ILE A 1 186 ? -15.603 1.862 9.158 1.00 88.25 186 ILE A CA 1
ATOM 1346 C C . ILE A 1 186 ? -16.435 0.932 10.049 1.00 88.25 186 ILE A C 1
ATOM 1348 O O . ILE A 1 186 ? -16.677 1.264 11.213 1.00 88.25 186 ILE A O 1
ATOM 1352 N N . ARG A 1 187 ? -16.826 -0.239 9.530 1.00 86.19 187 ARG A N 1
ATOM 1353 C CA . ARG A 1 187 ? -17.661 -1.217 10.238 1.00 86.19 187 ARG A CA 1
ATOM 1354 C C . ARG A 1 187 ? -16.915 -1.947 11.358 1.00 86.19 187 ARG A C 1
ATOM 1356 O O . ARG A 1 187 ? -17.386 -1.959 12.492 1.00 86.19 187 ARG A O 1
ATOM 1363 N N . PHE A 1 188 ? -15.772 -2.554 11.051 1.00 83.25 188 PHE A N 1
ATOM 1364 C CA . PHE A 1 188 ? -15.079 -3.481 11.957 1.00 83.25 188 PHE A CA 1
ATOM 1365 C C . PHE A 1 188 ? -13.934 -2.834 12.748 1.00 83.25 188 PHE A C 1
ATOM 1367 O O . PHE A 1 188 ? -13.578 -3.306 13.830 1.00 83.25 188 PHE A O 1
ATOM 1374 N N . GLY A 1 189 ? -13.385 -1.725 12.251 1.00 82.12 189 GLY A N 1
ATOM 1375 C CA . GLY A 1 189 ? -12.281 -1.006 12.878 1.00 82.12 189 GLY A CA 1
ATOM 1376 C C . GLY A 1 189 ? -11.002 -1.831 13.030 1.00 82.12 189 GLY A C 1
ATOM 1377 O O . GLY A 1 189 ? -10.817 -2.887 12.425 1.00 82.12 189 GLY A O 1
ATOM 1378 N N . ALA A 1 190 ? -10.107 -1.340 13.885 1.00 79.25 190 ALA A N 1
ATOM 1379 C CA . ALA A 1 190 ? -8.766 -1.893 14.100 1.00 79.25 190 ALA A CA 1
ATOM 1380 C C . ALA A 1 190 ? -8.707 -3.264 14.805 1.00 79.25 190 ALA A C 1
ATOM 1382 O O . ALA A 1 190 ? -7.679 -3.942 14.726 1.00 79.25 190 ALA A O 1
ATOM 1383 N N . MET A 1 191 ? -9.769 -3.667 15.516 1.00 76.06 191 MET A N 1
ATOM 1384 C CA . MET A 1 191 ? -9.855 -5.002 16.137 1.00 76.06 191 MET A CA 1
ATOM 1385 C C . MET A 1 191 ? -10.045 -6.099 15.085 1.00 76.06 191 MET A C 1
ATOM 1387 O O . MET A 1 191 ? -9.573 -7.221 15.253 1.00 76.06 191 MET A O 1
ATOM 1391 N N . GLY A 1 192 ? -10.705 -5.758 13.983 1.00 74.31 192 GLY A N 1
ATOM 1392 C CA . GLY A 1 192 ? -11.039 -6.685 12.923 1.00 74.31 192 GLY A CA 1
ATOM 1393 C C . GLY A 1 192 ? -12.202 -7.620 13.269 1.00 74.31 192 GLY A C 1
ATOM 1394 O O . GLY A 1 192 ? -12.442 -7.976 14.429 1.00 74.31 192 GLY A O 1
ATOM 1395 N N . ALA A 1 193 ? -12.917 -8.051 12.231 1.00 73.75 193 ALA A N 1
ATOM 1396 C CA . ALA A 1 193 ? -14.098 -8.903 12.349 1.00 73.75 193 ALA A CA 1
ATOM 1397 C C . ALA A 1 193 ? -13.817 -10.211 13.115 1.00 73.75 193 ALA A C 1
ATOM 1399 O O . ALA A 1 193 ? -14.626 -10.641 13.937 1.00 73.75 193 ALA A O 1
ATOM 1400 N N . ARG A 1 194 ? -12.643 -10.826 12.903 1.00 75.75 194 ARG A N 1
ATOM 1401 C CA . ARG A 1 194 ? -12.288 -12.109 13.531 1.00 75.75 194 ARG A CA 1
ATOM 1402 C C . ARG A 1 194 ? -12.133 -12.009 15.049 1.00 75.75 194 ARG A C 1
ATOM 1404 O O . ARG A 1 194 ? -12.588 -12.896 15.765 1.00 75.75 194 ARG A O 1
ATOM 1411 N N . GLN A 1 195 ? -11.494 -10.950 15.550 1.00 74.56 195 GLN A N 1
ATOM 1412 C CA . GLN A 1 195 ? -11.305 -10.780 16.996 1.00 74.56 195 GLN A CA 1
ATOM 1413 C C . GLN A 1 195 ? -12.616 -10.396 17.687 1.00 74.56 195 GLN A C 1
ATOM 1415 O O . GLN A 1 195 ? -12.857 -10.820 18.815 1.00 74.56 195 GLN A O 1
ATOM 1420 N N . GLN A 1 196 ? -13.480 -9.636 17.005 1.00 71.25 196 GLN A N 1
ATOM 1421 C CA . GLN A 1 196 ? -14.826 -9.345 17.498 1.00 71.25 196 GLN A CA 1
ATOM 1422 C C . GLN A 1 196 ? -15.674 -10.615 17.618 1.00 71.25 196 GLN A C 1
ATOM 1424 O O . GLN A 1 196 ? -16.268 -10.839 18.669 1.00 71.25 196 GLN A O 1
ATOM 1429 N N . ALA A 1 197 ? -15.679 -11.472 16.592 1.00 68.19 197 ALA A N 1
ATOM 1430 C CA . ALA A 1 197 ? -16.409 -12.739 16.626 1.00 68.19 197 ALA A CA 1
ATOM 1431 C C . ALA A 1 197 ? -15.910 -13.669 17.747 1.00 68.19 197 ALA A C 1
ATOM 1433 O O . ALA A 1 197 ? -16.719 -14.230 18.481 1.00 68.19 197 ALA A O 1
ATOM 1434 N N . ALA A 1 198 ? -14.589 -13.775 17.937 1.00 70.81 198 ALA A N 1
ATOM 1435 C CA . ALA A 1 198 ? -14.008 -14.591 19.005 1.00 70.81 198 ALA A CA 1
ATOM 1436 C C . ALA A 1 198 ? -14.440 -14.127 20.408 1.00 70.81 198 ALA A C 1
ATOM 1438 O O . ALA A 1 198 ? -14.762 -14.959 21.248 1.00 70.81 198 ALA A O 1
ATOM 1439 N N . ARG A 1 199 ? -14.508 -12.808 20.650 1.00 67.38 199 ARG A N 1
ATOM 1440 C CA . ARG A 1 199 ? -14.972 -12.263 21.938 1.00 67.38 199 ARG A CA 1
ATOM 1441 C C . ARG A 1 199 ? -16.432 -12.594 22.224 1.00 67.38 199 ARG A C 1
ATOM 1443 O O . ARG A 1 199 ? -16.752 -12.949 23.353 1.00 67.38 199 ARG A O 1
ATOM 1450 N N . LEU A 1 200 ? -17.290 -12.486 21.210 1.00 70.25 200 LEU A N 1
ATOM 1451 C CA . LEU A 1 200 ? -18.716 -12.790 21.344 1.00 70.25 200 LEU A CA 1
ATOM 1452 C C . LEU A 1 200 ? -18.957 -14.275 21.648 1.00 70.25 200 LEU A C 1
ATOM 1454 O O . LEU A 1 200 ? -19.814 -14.584 22.471 1.00 70.25 200 LEU A O 1
ATOM 1458 N N . GLY A 1 201 ? -18.168 -15.173 21.046 1.00 65.94 201 GLY A N 1
ATOM 1459 C CA . GLY A 1 201 ? -18.216 -16.608 21.347 1.00 65.94 201 GLY A CA 1
ATOM 1460 C C . GLY A 1 201 ? -17.810 -16.922 22.789 1.00 65.94 201 GLY A C 1
ATOM 1461 O O . GLY A 1 201 ? -18.529 -17.625 23.488 1.00 65.94 201 GLY A O 1
ATOM 1462 N N . THR A 1 202 ? -16.720 -16.320 23.277 1.00 61.44 202 THR A N 1
ATOM 1463 C CA . THR A 1 202 ? -16.252 -16.541 24.658 1.00 61.44 202 THR A CA 1
ATOM 1464 C C . THR A 1 202 ? -17.200 -15.991 25.725 1.00 61.44 202 THR A C 1
ATOM 1466 O O . THR A 1 202 ? -17.309 -16.578 26.796 1.00 61.44 202 THR A O 1
ATOM 1469 N N . THR A 1 203 ? -17.907 -14.883 25.462 1.00 59.84 203 THR A N 1
ATOM 1470 C CA . THR A 1 203 ? -18.909 -14.377 26.417 1.00 59.84 203 THR A CA 1
ATOM 1471 C C . THR A 1 203 ? -20.176 -15.221 26.440 1.00 59.84 203 THR A C 1
ATOM 1473 O O . THR A 1 203 ? -20.800 -15.303 27.489 1.00 59.84 203 THR A O 1
ATOM 1476 N N . ALA A 1 204 ? -20.554 -15.855 25.325 1.00 58.16 204 ALA A N 1
ATOM 1477 C CA . ALA A 1 204 ? -21.691 -16.772 25.298 1.00 58.16 204 ALA A CA 1
ATOM 1478 C C . ALA A 1 204 ? -21.407 -18.045 26.119 1.00 58.16 204 ALA A C 1
ATOM 1480 O O . ALA A 1 204 ? -22.208 -18.398 26.977 1.00 58.16 204 ALA A O 1
ATOM 1481 N N . GLU A 1 205 ? -20.225 -18.654 25.959 1.00 57.47 205 GLU A N 1
ATOM 1482 C CA . GLU A 1 205 ? -19.824 -19.834 26.749 1.00 57.47 205 GLU A CA 1
ATOM 1483 C C . GLU A 1 205 ? -19.706 -19.543 28.256 1.00 57.47 205 GLU A C 1
ATOM 1485 O O . GLU A 1 205 ? -20.007 -20.402 29.080 1.00 57.47 205 GLU A O 1
ATOM 1490 N N . GLN A 1 206 ? -19.301 -18.330 28.650 1.00 51.69 206 GLN A N 1
ATOM 1491 C CA . GLN A 1 206 ? -19.236 -17.951 30.067 1.00 51.69 206 GLN A CA 1
ATOM 1492 C C . GLN A 1 206 ? -20.606 -17.754 30.724 1.00 51.69 206 GLN A C 1
ATOM 1494 O O . GLN A 1 206 ? -20.701 -17.893 31.940 1.00 51.69 206 GLN A O 1
ATOM 1499 N N . ILE A 1 207 ? -21.646 -17.414 29.959 1.00 56.19 207 ILE A N 1
ATOM 1500 C CA . ILE A 1 207 ? -23.005 -17.249 30.492 1.00 56.19 207 ILE A CA 1
ATOM 1501 C C . ILE A 1 207 ? -23.651 -18.622 30.721 1.00 56.19 207 ILE A C 1
ATOM 1503 O O . ILE A 1 207 ? -24.291 -18.817 31.751 1.00 56.19 207 ILE A O 1
ATOM 1507 N N . ASP A 1 208 ? -23.405 -19.588 29.834 1.00 52.59 208 ASP A N 1
ATOM 1508 C CA . ASP A 1 208 ? -23.950 -20.949 29.955 1.00 52.59 208 ASP A CA 1
ATOM 1509 C C . ASP A 1 208 ? -23.314 -21.771 31.091 1.00 52.59 208 ASP A C 1
ATOM 1511 O O . ASP A 1 208 ? -23.921 -22.717 31.578 1.00 52.59 208 ASP A O 1
ATOM 1515 N N . LEU A 1 209 ? -22.114 -21.414 31.559 1.00 52.03 209 LEU A N 1
ATOM 1516 C CA . LEU A 1 209 ? -21.449 -22.097 32.682 1.00 52.03 209 LEU A CA 1
ATOM 1517 C C . LEU A 1 209 ? -21.894 -21.603 34.071 1.00 52.03 209 LEU A C 1
ATOM 1519 O O . LEU A 1 209 ? -21.439 -22.141 35.082 1.00 52.03 209 LEU A O 1
ATOM 1523 N N . VAL A 1 210 ? -22.728 -20.562 34.136 1.00 52.88 210 VAL A N 1
ATOM 1524 C CA . VAL A 1 210 ? -23.195 -19.940 35.392 1.00 52.88 210 VAL A CA 1
ATOM 1525 C C . VAL A 1 210 ? -24.711 -20.131 35.600 1.00 52.88 210 VAL A C 1
ATOM 1527 O O . VAL A 1 210 ? -25.232 -19.741 36.645 1.00 52.88 210 VAL A O 1
ATOM 1530 N N . GLY A 1 211 ? -25.412 -20.740 34.637 1.00 43.50 211 GLY A N 1
ATOM 1531 C CA . GLY A 1 211 ? -26.824 -21.140 34.741 1.00 43.50 211 GLY A CA 1
ATOM 1532 C C . GLY A 1 211 ? -26.988 -22.599 35.142 1.00 43.50 211 GLY A C 1
ATOM 1533 O O . GLY A 1 211 ? -27.968 -22.882 35.865 1.00 43.50 211 GLY A O 1
#

Secondary structure (DSSP, 8-state):
-HHHHHHTT-S-HHHHHHHHHHHHHHHHHHHHHHHHH-TTS-TTS---HHHHHHTHHHHHHHGGGG----HHHHHT--S-HHHHHHHHHHHHHHHHHHHHHHHHHHTT--HHHHHHHHHHHHHHHHHHHHHH-GGGTHHHHHHHHHHHHSTTTS-TTT-GGG-GGGHHHHHHHHHHHHHHHHHHHHHHGGGHHHHHHHHHHHHHHHHHT--

pLDDT: mean 82.72, std 14.57, range [34.91, 96.94]

Foldseek 3Di:
DVLFCVQLCVVVVVLVVVLVVLLVVLLVCLQPVVCVVPVPDQQAQWDDLCSLLSLLVSLLSLLSLLDGGDVVVVVPDPDLLLVVLLCSLVVSLVVQLVSQLVSCVVSVHNSLLSSLLSLQQSLQLLQLQQAPASNRSSVRSNVVSVQLSDPPSAPPVRNLSTHSVCSVVSNVVSVVSNVVSSVSCSVRGRCHPVNVVVVVVVVVVVVVVVD

Organism: NCBI:txid402297

Sequence (211 aa):
MRTFLAVRRLDNGWWIGAMAASWLALALFNWAALPLMFPFEDPRTFVSSGTVVGLVLPLAMMSAVLVEGPPALVATSSRSLGVSRGAWSLGYVLVSGALAALVAASFGLPVGILTSDALLVATLNVVGVALLGVARGWVAGATVVLLMSVPGLVPWSANWAYRVDRAAGVLAVAALVGIVAIALFIRFGAMGARQQAARLGTTAEQIDLVG

Radius of gyration: 19.28 Å; chains: 1; bounding box: 51×36×56 Å